Protein AF-X1JKL1-F1 (afdb_monomer_lite)

Radius of gyration: 20.73 Å; chains: 1; bounding box: 56×43×60 Å

Sequence (270 aa):
MRSGGVGLIRVTDNGAGIPSGEVELAFNRYATSKIGNLEDLKSISSLGFRGEALPSIAAVAEVDMVTCVAGESAGNYLSLRDGTIVDRGSQGRSQGTTVTVHGLFRKVPARLKFLKSPATENSHIANVVSQYALAFPEVKFDLFIDGRAGLRTPGSGQLIDSVAQVYGLEIARNMLEVGGEDKEWKSGVATSSLSVTGMVGSPVISRSNRSYLSLFVNRRWISSRLLAWTVEEAYHGLLMTGKHPVVIINISLPPEEMDVNIHPTKAEVK

Foldseek 3Di:
DEQLCQAKDKDWDQDQWDDPVCPLVLLDFQRDPQDDDPVCLLFRLDPDRGSPDNVVLLLFWWKWKWADGPPDPFIKIWTGHNSHTDDIDTDHDHHTMMIMTGRGNVVPVVVVVPDDGSVVSVVVVLLVQLLLCLLQVLDWDWDDYNNHTPFTADSPRDNLSSCCGSVNPVQSVQKDWDFDPPDPPPPVDPPVFKGKTWIWGQLVDWDLDCSLAFEEESSDTADDPVVQVVQVVVCVPSHDPSIGIRTHMYIYGGSSQWDQPPDPNSRDID

InterPro domains:
  IPR002099 DNA mismatch repair protein MutL/Mlh/PMS [TIGR00585] (2-270)
  IPR013507 DNA mismatch repair protein, S5 domain 2-like [PF01119] (164-270)
  IPR013507 DNA mismatch repair protein, S5 domain 2-like [SM01340] (163-270)
  IPR014721 Small ribosomal subunit protein uS5 domain 2-type fold, subgroup [G3DSA:3.30.230.10] (168-270)
  IPR014762 DNA mismatch repair, conserved site [PS00058] (48-54)
  IPR020568 Ribosomal protein uS5 domain 2-type superfamily [SSF54211] (147-269)
  IPR036890 Histidine kinase/HSP90-like ATPase superfamily [G3DSA:3.30.565.10] (1-167)
  IPR036890 Histidine kinase/HSP90-like ATPase superfamily [SSF55874] (3-168)
  IPR038973 DNA mismatch repair protein MutL/Mlh/Pms-like [PTHR10073] (3-269)

Organism: NCBI:txid412755

pLDDT: mean 88.1, std 14.47, range [40.84, 98.38]

Secondary structure (DSSP, 8-state):
-BGGGTSEEEEE--S----GGGTTGGGSTT--SS-SSSGGGGS--SS--SS-HHHHHHTTSEEEEEEE-TT-SS-EEEEEETTEEEEEEE----SEEEEEEESTTTT-HHHHTT---HHHHHHHHHHHHHHHHHH-TTS--EEEETTEEEEE----S-HHHHHHHHH-HHHHHTEEEES-TT-----SS--TT-EEEEEEE-TT--BSSGGGEEEEETTEEE--HHHHHHHHHHTTTTS-TT-B--EEEEEE--GGG----S-TT-----

Structure (mmCIF, N/CA/C/O backbone):
data_AF-X1JKL1-F1
#
_entry.id   AF-X1JKL1-F1
#
loop_
_atom_site.group_PDB
_atom_site.id
_atom_site.type_symbol
_atom_site.label_atom_id
_atom_site.label_alt_id
_atom_site.label_comp_id
_atom_site.label_asym_id
_atom_site.label_entity_id
_atom_site.label_seq_id
_atom_site.pdbx_PDB_ins_code
_atom_site.Cartn_x
_atom_site.Cartn_y
_atom_site.Cartn_z
_atom_site.occupancy
_atom_site.B_iso_or_equiv
_atom_site.auth_seq_id
_atom_site.auth_comp_id
_atom_site.auth_asym_id
_atom_site.auth_atom_id
_atom_site.pdbx_PDB_model_num
ATOM 1 N N . MET A 1 1 ? -7.531 -11.796 1.120 1.00 91.56 1 MET A N 1
ATOM 2 C CA . MET A 1 1 ? -8.751 -11.098 0.647 1.00 91.56 1 MET A CA 1
ATOM 3 C C . MET A 1 1 ? -9.666 -12.063 -0.092 1.00 91.56 1 MET A C 1
ATOM 5 O O . MET A 1 1 ? -9.188 -13.112 -0.516 1.00 91.56 1 MET A O 1
ATOM 9 N N . ARG A 1 2 ? -10.960 -11.738 -0.205 1.00 90.69 2 ARG A N 1
ATOM 10 C CA . ARG A 1 2 ? -11.963 -12.539 -0.928 1.00 90.69 2 ARG A CA 1
ATOM 11 C C . ARG A 1 2 ? -12.845 -11.681 -1.833 1.00 90.69 2 ARG A C 1
ATOM 13 O O . ARG A 1 2 ? -13.172 -10.556 -1.448 1.00 90.69 2 ARG A O 1
ATOM 20 N N . SER A 1 3 ? -13.259 -12.222 -2.979 1.00 89.69 3 SER A N 1
ATOM 21 C CA . SER A 1 3 ? -14.253 -11.615 -3.886 1.00 89.69 3 SER A CA 1
ATOM 22 C C . SER A 1 3 ? -13.919 -10.170 -4.301 1.00 89.69 3 SER A C 1
ATOM 24 O O . SER A 1 3 ? -14.739 -9.272 -4.112 1.00 89.69 3 SER A O 1
ATOM 26 N N . GLY A 1 4 ? -12.703 -9.899 -4.791 1.00 89.31 4 GLY A N 1
ATOM 27 C CA . GLY A 1 4 ? -12.317 -8.529 -5.172 1.00 89.31 4 GLY A CA 1
ATOM 28 C C . GLY A 1 4 ? -12.133 -7.572 -3.988 1.00 89.31 4 GLY A C 1
ATOM 29 O O . GLY A 1 4 ? -12.126 -6.365 -4.176 1.00 89.31 4 GLY A O 1
ATOM 30 N N . GLY A 1 5 ? -12.059 -8.087 -2.755 1.00 91.19 5 GLY A N 1
ATOM 31 C CA . GLY A 1 5 ? -12.018 -7.282 -1.529 1.00 91.19 5 GLY A CA 1
ATOM 32 C C . GLY A 1 5 ? -13.398 -6.901 -0.977 1.00 91.19 5 GLY A C 1
ATOM 33 O O . GLY A 1 5 ? -13.497 -6.489 0.174 1.00 91.19 5 GLY A O 1
ATOM 34 N N . VAL A 1 6 ? -14.480 -7.120 -1.729 1.00 92.12 6 VAL A N 1
ATOM 35 C CA . VAL A 1 6 ? -15.848 -6.802 -1.281 1.00 92.12 6 VAL A CA 1
ATOM 36 C C . VAL A 1 6 ? -16.279 -7.690 -0.121 1.00 92.12 6 VAL A C 1
ATOM 38 O O . VAL A 1 6 ? -16.864 -7.225 0.855 1.00 92.12 6 VAL A O 1
ATOM 41 N N . GLY A 1 7 ? -15.982 -8.987 -0.224 1.00 93.75 7 GLY A N 1
ATOM 42 C CA . GLY A 1 7 ? -16.355 -9.951 0.804 1.00 93.75 7 GLY A CA 1
ATOM 43 C C . GLY A 1 7 ? -15.481 -9.837 2.050 1.00 93.75 7 GLY A C 1
ATOM 44 O O . GLY A 1 7 ? -15.987 -9.922 3.169 1.00 93.75 7 GLY A O 1
ATOM 45 N N . LEU A 1 8 ? -14.166 -9.684 1.859 1.00 97.06 8 LEU A N 1
ATOM 46 C CA . LEU A 1 8 ? -13.194 -9.616 2.949 1.00 97.06 8 LEU A CA 1
ATOM 47 C C . LEU A 1 8 ? -11.875 -8.976 2.500 1.00 97.06 8 LEU A C 1
ATOM 49 O O . LEU A 1 8 ? -11.219 -9.493 1.587 1.00 97.06 8 LEU A O 1
ATOM 53 N N . ILE A 1 9 ? -11.401 -7.982 3.247 1.00 97.88 9 ILE A N 1
ATOM 54 C CA . ILE A 1 9 ? -10.000 -7.543 3.255 1.00 97.88 9 ILE A CA 1
ATOM 55 C C . ILE A 1 9 ? -9.471 -7.741 4.671 1.00 97.88 9 ILE A C 1
ATOM 57 O O . ILE A 1 9 ? -10.082 -7.294 5.629 1.00 97.88 9 ILE A O 1
ATOM 61 N N . ARG A 1 10 ? -8.339 -8.426 4.812 1.00 98.25 10 ARG A N 1
ATOM 62 C CA . ARG A 1 10 ? -7.637 -8.565 6.089 1.00 98.25 10 ARG A CA 1
ATOM 63 C C . ARG A 1 10 ? -6.199 -8.139 5.874 1.00 98.25 10 ARG A C 1
ATOM 65 O O . ARG A 1 10 ? -5.543 -8.703 5.000 1.00 98.25 10 ARG A O 1
ATOM 72 N N . VAL A 1 11 ? -5.750 -7.173 6.660 1.00 98.19 11 VAL A N 1
ATOM 73 C CA . VAL A 1 11 ? -4.361 -6.714 6.701 1.00 98.19 11 VAL A CA 1
ATOM 74 C C . VAL A 1 11 ? -3.830 -7.013 8.091 1.00 98.19 11 VAL A C 1
ATOM 76 O O . VAL A 1 11 ? -4.499 -6.693 9.070 1.00 98.19 11 VAL A O 1
ATOM 79 N N . THR A 1 12 ? -2.666 -7.649 8.162 1.00 98.12 12 THR A N 1
ATOM 80 C CA . THR A 1 12 ? -1.996 -8.028 9.406 1.00 98.12 12 THR A CA 1
ATOM 81 C C . THR A 1 12 ? -0.554 -7.562 9.336 1.00 98.12 12 THR A C 1
ATOM 83 O O . THR A 1 12 ? 0.135 -7.863 8.365 1.00 98.12 12 THR A O 1
ATOM 86 N N . ASP A 1 13 ? -0.113 -6.860 10.370 1.00 98.12 13 ASP A N 1
ATOM 87 C CA . ASP A 1 13 ? 1.261 -6.413 10.550 1.00 98.12 13 ASP A CA 1
ATOM 88 C C . ASP A 1 13 ? 1.815 -6.859 11.912 1.00 98.12 13 ASP A C 1
ATOM 90 O O . ASP A 1 13 ? 1.078 -7.267 12.820 1.00 98.12 13 ASP A O 1
ATOM 94 N N . ASN A 1 14 ? 3.137 -6.775 12.018 1.00 96.88 14 ASN A N 1
ATOM 95 C CA . ASN A 1 14 ? 3.936 -6.900 13.234 1.00 96.88 14 ASN A CA 1
ATOM 96 C C . ASN A 1 14 ? 4.499 -5.529 13.664 1.00 96.88 14 ASN A C 1
ATOM 98 O O . ASN A 1 14 ? 5.615 -5.448 14.172 1.00 96.88 14 ASN A O 1
ATOM 102 N N . GLY A 1 15 ? 3.768 -4.443 13.388 1.00 96.00 15 GLY A N 1
ATOM 103 C CA . GLY A 1 15 ? 4.160 -3.087 13.761 1.00 96.00 15 GLY A CA 1
ATOM 104 C C . GLY A 1 15 ? 4.031 -2.832 15.263 1.00 96.00 15 GLY A C 1
ATOM 105 O O . GLY A 1 15 ? 3.819 -3.744 16.053 1.00 96.00 15 GLY A O 1
ATOM 106 N N . ALA A 1 16 ? 4.112 -1.568 15.678 1.00 95.75 16 ALA A N 1
ATOM 107 C CA . ALA A 1 16 ? 4.127 -1.209 17.099 1.00 95.75 16 ALA A CA 1
ATOM 108 C C . ALA A 1 16 ? 2.839 -1.568 17.870 1.00 95.75 16 ALA A C 1
ATOM 110 O O . ALA A 1 16 ? 2.901 -1.720 19.087 1.00 95.75 16 ALA A O 1
ATOM 111 N N . GLY A 1 17 ? 1.707 -1.725 17.174 1.00 95.94 17 GLY A N 1
ATOM 112 C CA . GLY A 1 17 ? 0.379 -1.819 17.784 1.00 95.94 17 GLY A CA 1
ATOM 113 C C . GLY A 1 17 ? -0.247 -0.443 18.041 1.00 95.94 17 GLY A C 1
ATOM 114 O O . GLY A 1 17 ? 0.347 0.587 17.722 1.00 95.94 17 GLY A O 1
ATOM 115 N N . ILE A 1 18 ? -1.460 -0.435 18.591 1.00 95.56 18 ILE A N 1
ATOM 116 C CA . ILE A 1 18 ? -2.169 0.761 19.063 1.00 95.56 18 ILE A CA 1
ATOM 117 C C . ILE A 1 18 ? -2.423 0.573 20.565 1.00 95.56 18 ILE A C 1
ATOM 119 O O . ILE A 1 18 ? -2.986 -0.462 20.933 1.00 95.56 18 ILE A O 1
ATOM 123 N N . PRO A 1 19 ? -2.025 1.526 21.428 1.00 93.50 19 PRO A N 1
ATOM 124 C CA . PRO A 1 19 ? -2.276 1.442 22.865 1.00 93.50 19 PRO A CA 1
ATOM 125 C C . PRO A 1 19 ? -3.763 1.286 23.179 1.00 93.50 19 PRO A C 1
ATOM 127 O O . PRO A 1 19 ? -4.597 1.924 22.535 1.00 93.50 19 PRO A O 1
ATOM 130 N N . SER A 1 20 ? -4.097 0.501 24.206 1.00 89.75 20 SER A N 1
ATOM 131 C CA . SER A 1 20 ? -5.487 0.263 24.647 1.00 89.75 20 SER A CA 1
ATOM 132 C C . SER A 1 20 ? -6.346 1.536 24.751 1.00 89.75 20 SER A C 1
ATOM 134 O O . SER A 1 20 ? -7.469 1.566 24.247 1.00 89.75 20 SER A O 1
ATOM 136 N N . GLY A 1 21 ? -5.805 2.615 25.330 1.00 89.69 21 GLY A N 1
ATOM 137 C CA . GLY A 1 21 ? -6.497 3.904 25.473 1.00 89.69 21 GLY A CA 1
ATOM 138 C C . GLY A 1 21 ? -6.740 4.675 24.166 1.00 89.69 21 GLY A C 1
ATOM 139 O O . GLY A 1 21 ? -7.526 5.618 24.156 1.00 89.69 21 GLY A O 1
ATOM 140 N N . GLU A 1 22 ? -6.100 4.281 23.063 1.00 93.50 22 GLU A N 1
ATOM 141 C CA . GLU A 1 22 ? -6.173 4.957 21.760 1.00 93.50 22 GLU A CA 1
ATOM 142 C C . GLU A 1 22 ? -6.928 4.147 20.693 1.00 93.50 22 GLU A C 1
ATOM 144 O O . GLU A 1 22 ? -7.176 4.651 19.596 1.00 93.50 22 GLU A O 1
ATOM 149 N N . VAL A 1 23 ? -7.328 2.902 20.984 1.00 93.62 23 VAL A N 1
ATOM 150 C CA . VAL A 1 23 ? -7.962 2.017 19.987 1.00 93.62 23 VAL A CA 1
ATOM 151 C C . VAL A 1 23 ? -9.262 2.615 19.448 1.00 93.62 23 VAL A C 1
ATOM 153 O O . VAL A 1 23 ? -9.482 2.619 18.239 1.00 93.62 23 VAL A O 1
ATOM 156 N N . GLU A 1 24 ? -10.105 3.175 20.318 1.00 94.00 24 GLU A N 1
ATOM 157 C CA . GLU A 1 24 ? -11.332 3.860 19.888 1.00 94.00 24 GLU A CA 1
ATOM 158 C C . GLU A 1 24 ? -11.017 5.177 19.163 1.00 94.00 24 GLU A C 1
ATOM 160 O O . GLU A 1 24 ? -11.640 5.494 18.147 1.00 94.00 24 GLU A O 1
ATOM 165 N N . LEU A 1 25 ? -9.993 5.908 19.622 1.00 93.25 25 LEU A N 1
ATOM 166 C CA . LEU A 1 25 ? -9.551 7.161 19.007 1.00 93.25 25 LEU A CA 1
ATOM 167 C C . LEU A 1 25 ? -9.115 6.960 17.549 1.00 93.25 25 LEU A C 1
ATOM 169 O O . LEU A 1 25 ? -9.374 7.827 16.716 1.00 93.25 25 LEU A O 1
ATOM 173 N N . ALA A 1 26 ? -8.534 5.807 17.208 1.00 93.25 26 ALA A N 1
ATOM 174 C CA . ALA A 1 26 ? -8.144 5.471 15.838 1.00 93.25 26 ALA A CA 1
ATOM 175 C C . ALA A 1 26 ? -9.324 5.460 14.839 1.00 93.25 26 ALA A C 1
ATOM 177 O O . ALA A 1 26 ? -9.103 5.558 13.628 1.00 93.25 26 ALA A O 1
ATOM 178 N N . PHE A 1 27 ? -10.567 5.360 15.326 1.00 93.81 27 PHE A N 1
ATOM 179 C CA . PHE A 1 27 ? -11.793 5.409 14.524 1.00 93.81 27 PHE A CA 1
ATOM 180 C C . PHE A 1 27 ? -12.525 6.759 14.585 1.00 93.81 27 PHE A C 1
ATOM 182 O O . PHE A 1 27 ? -13.545 6.926 13.910 1.00 93.81 27 PHE A O 1
ATOM 189 N N . ASN A 1 28 ? -11.978 7.754 15.289 1.00 90.69 28 ASN A N 1
ATOM 190 C CA . ASN A 1 28 ? -12.482 9.124 15.255 1.00 90.69 28 ASN A CA 1
ATOM 191 C C . ASN A 1 28 ? -11.958 9.876 14.028 1.00 90.69 28 ASN A C 1
ATOM 193 O O . ASN A 1 28 ? -10.801 9.749 13.628 1.00 90.69 28 ASN A O 1
ATOM 197 N N . ARG A 1 29 ? -12.816 10.704 13.423 1.00 88.25 29 ARG A N 1
ATOM 198 C CA . ARG A 1 29 ? -12.390 11.584 12.327 1.00 88.25 29 ARG A CA 1
ATOM 199 C C . ARG A 1 29 ? -11.391 12.614 12.841 1.00 88.25 29 ARG A C 1
ATOM 201 O O . ARG A 1 29 ? -11.554 13.127 13.945 1.00 88.25 29 ARG A O 1
ATOM 208 N N . TYR A 1 30 ? -10.405 12.933 12.005 1.00 84.94 30 TYR A N 1
ATOM 209 C CA . TYR A 1 30 ? -9.361 13.925 12.288 1.00 84.94 30 TYR A CA 1
ATOM 210 C C . TYR A 1 30 ? -8.428 13.548 13.449 1.00 84.94 30 TYR A C 1
ATOM 212 O O . TYR A 1 30 ? -7.621 14.368 13.876 1.00 84.94 30 TYR A O 1
ATOM 220 N N . ALA A 1 31 ? -8.490 12.303 13.932 1.00 84.69 31 ALA A N 1
ATOM 221 C CA . ALA A 1 31 ? -7.579 11.790 14.943 1.00 84.69 31 ALA A CA 1
ATOM 222 C C . ALA A 1 31 ? -6.373 11.111 14.276 1.00 84.69 31 ALA A C 1
ATOM 224 O O . ALA A 1 31 ? -6.512 10.190 13.467 1.00 84.69 31 ALA A O 1
ATOM 225 N N . THR A 1 32 ? -5.166 11.583 14.586 1.00 86.12 32 THR A N 1
ATOM 226 C CA . THR A 1 32 ? -3.916 11.063 14.021 1.00 86.12 32 THR A CA 1
ATOM 227 C C . THR A 1 32 ? -2.773 11.248 15.012 1.00 86.12 32 THR A C 1
ATOM 229 O O . THR A 1 32 ? -2.654 12.298 15.626 1.00 86.12 32 THR A O 1
ATOM 232 N N . SER A 1 33 ? -1.900 10.249 15.133 1.00 84.00 33 SER A N 1
ATOM 233 C CA . SER A 1 33 ? -0.652 10.338 15.910 1.00 84.00 33 SER A CA 1
ATOM 234 C C . SER A 1 33 ? 0.534 10.863 15.089 1.00 84.00 33 SER A C 1
ATOM 236 O O . SER A 1 33 ? 1.661 10.898 15.568 1.00 84.00 33 SER A O 1
ATOM 238 N N . LYS A 1 34 ? 0.303 11.212 13.816 1.00 82.56 34 LYS A N 1
ATOM 239 C CA . LYS A 1 34 ? 1.365 11.449 12.819 1.00 82.56 34 LYS A CA 1
ATOM 240 C C . LYS A 1 34 ? 1.698 12.919 12.586 1.00 82.56 34 LYS A C 1
ATOM 242 O O . LYS A 1 34 ? 2.702 13.195 11.944 1.00 82.56 34 LYS A O 1
ATOM 247 N N . ILE A 1 35 ? 0.828 13.814 13.043 1.00 78.62 35 ILE A N 1
ATOM 248 C CA . ILE A 1 35 ? 1.004 15.267 13.030 1.00 78.62 35 ILE A CA 1
ATOM 249 C C . ILE A 1 35 ? 0.346 15.812 14.300 1.00 78.62 35 ILE A C 1
ATOM 251 O O . ILE A 1 35 ? -0.741 15.361 14.662 1.00 78.62 35 ILE A O 1
ATOM 255 N N . GLY A 1 36 ? 1.011 16.737 14.984 1.00 76.56 36 GLY A N 1
ATOM 256 C CA . GLY A 1 36 ? 0.513 17.405 16.187 1.00 76.56 36 GLY A CA 1
ATOM 257 C C . GLY A 1 36 ? 0.271 18.901 15.987 1.00 76.56 36 GLY A C 1
ATOM 258 O O . GLY A 1 36 ? -0.536 19.487 16.704 1.00 76.56 36 GLY A O 1
ATOM 259 N N . ASN A 1 37 ? 0.933 19.524 15.009 1.00 76.38 37 ASN A N 1
ATOM 260 C CA . ASN A 1 37 ? 0.817 20.954 14.726 1.00 76.38 37 ASN A CA 1
ATOM 261 C C . ASN A 1 37 ? 0.804 21.251 13.206 1.00 76.38 37 ASN A C 1
ATOM 263 O O . ASN A 1 37 ? 0.933 20.357 12.369 1.00 76.38 37 ASN A O 1
ATOM 267 N N . LEU A 1 38 ? 0.606 22.523 12.841 1.00 71.69 38 LEU A N 1
ATOM 268 C CA . LEU A 1 38 ? 0.543 22.961 11.440 1.00 71.69 38 LEU A CA 1
ATOM 269 C C . LEU A 1 38 ? 1.913 22.915 10.736 1.00 71.69 38 LEU A C 1
ATOM 271 O O . LEU A 1 38 ? 1.967 22.782 9.516 1.00 71.69 38 LEU A O 1
ATOM 275 N N . GLU A 1 39 ? 3.012 23.036 11.478 1.00 75.12 39 GLU A N 1
ATOM 276 C CA . GLU A 1 39 ? 4.373 22.977 10.934 1.00 75.12 39 GLU A CA 1
ATOM 277 C C . GLU A 1 39 ? 4.720 21.557 10.471 1.00 75.12 39 GLU A C 1
ATOM 279 O O . GLU A 1 39 ? 5.342 21.406 9.422 1.00 75.12 39 GLU A O 1
ATOM 284 N N . ASP A 1 40 ? 4.194 20.526 11.140 1.00 74.44 40 ASP A N 1
ATOM 285 C CA . ASP A 1 40 ? 4.352 19.119 10.744 1.00 74.44 40 ASP A CA 1
ATOM 286 C C . ASP A 1 40 ? 3.760 18.819 9.351 1.00 74.44 40 ASP A C 1
ATOM 288 O O . ASP A 1 40 ? 4.162 17.862 8.685 1.00 74.44 40 ASP A O 1
ATOM 292 N N . LEU A 1 41 ? 2.814 19.639 8.863 1.00 67.31 41 LEU A N 1
ATOM 293 C CA . LEU A 1 41 ? 2.291 19.517 7.494 1.00 67.31 41 LEU A CA 1
ATOM 294 C C . LEU A 1 41 ? 3.329 19.883 6.431 1.00 67.31 41 LEU A C 1
ATOM 296 O O . LEU A 1 41 ? 3.201 19.440 5.292 1.00 67.31 41 LEU A O 1
ATOM 300 N N . LYS A 1 42 ? 4.341 20.677 6.790 1.00 65.31 42 LYS A N 1
ATOM 301 C CA . LYS A 1 42 ? 5.451 21.033 5.900 1.00 65.31 42 LYS A CA 1
ATOM 302 C C . LYS A 1 42 ? 6.546 19.964 5.898 1.00 65.31 42 LYS A C 1
ATOM 304 O O . LYS A 1 42 ? 7.394 19.990 5.020 1.00 65.31 42 LYS A O 1
ATOM 309 N N . SER A 1 43 ? 6.521 19.019 6.845 1.00 69.25 43 SER A N 1
ATOM 310 C CA . SER A 1 43 ? 7.571 18.012 7.046 1.00 69.25 43 SER A CA 1
ATOM 311 C C . SER A 1 43 ? 7.042 16.570 7.103 1.00 69.25 43 SER A C 1
ATOM 313 O O . SER A 1 43 ? 7.484 15.730 7.889 1.00 69.25 43 SER A O 1
ATOM 315 N N . ILE A 1 44 ? 6.078 16.241 6.237 1.00 73.31 44 ILE A N 1
ATOM 316 C CA . ILE A 1 44 ? 5.360 14.959 6.293 1.00 73.31 44 ILE A CA 1
ATOM 317 C C . ILE A 1 44 ? 6.260 13.781 5.881 1.00 73.31 44 ILE A C 1
ATOM 319 O O . ILE A 1 44 ? 6.389 13.445 4.701 1.00 73.31 44 ILE A O 1
ATOM 323 N N . SER A 1 45 ? 6.749 13.046 6.877 1.00 74.06 45 SER A N 1
ATOM 324 C CA . SER A 1 45 ? 7.563 11.830 6.716 1.00 74.06 45 SER A CA 1
ATOM 325 C C . SER A 1 45 ? 6.758 10.519 6.677 1.00 74.06 45 SER A C 1
ATOM 327 O O . SER A 1 45 ? 7.298 9.458 6.375 1.00 74.06 45 SER A O 1
ATOM 329 N N . SER A 1 46 ? 5.449 10.557 6.954 1.00 79.94 46 SER A N 1
ATOM 330 C CA . SER A 1 46 ? 4.613 9.356 7.114 1.00 79.94 46 SER A CA 1
ATOM 331 C C . SER A 1 46 ? 3.573 9.178 6.000 1.00 79.94 46 SER A C 1
ATOM 333 O O . SER A 1 46 ? 2.968 10.135 5.520 1.00 79.94 46 SER A O 1
ATOM 335 N N . LEU A 1 47 ? 3.277 7.937 5.584 1.00 81.00 47 LEU A N 1
ATOM 336 C CA . LEU A 1 47 ? 2.387 7.679 4.435 1.00 81.00 47 LEU A CA 1
ATOM 337 C C . LEU A 1 47 ? 0.959 8.258 4.594 1.00 81.00 47 LEU A C 1
ATOM 339 O O . LEU A 1 47 ? 0.349 8.697 3.615 1.00 81.00 47 LEU A O 1
ATOM 343 N N . GLY A 1 48 ? 0.439 8.370 5.816 1.00 80.69 48 GLY A N 1
ATOM 344 C CA . GLY A 1 48 ? -0.870 8.962 6.131 1.00 80.69 48 GLY A CA 1
ATOM 345 C C . GLY A 1 48 ? -0.731 10.136 7.098 1.00 80.69 48 GLY A C 1
ATOM 346 O O . GLY A 1 48 ? 0.212 10.152 7.860 1.00 80.69 48 GLY A O 1
ATOM 347 N N . PHE A 1 49 ? -1.665 11.087 7.099 1.00 77.81 49 PHE A N 1
ATOM 348 C CA . PHE A 1 49 ? -1.663 12.196 8.078 1.00 77.81 49 PHE A CA 1
ATOM 349 C C . PHE A 1 49 ? -3.053 12.792 8.351 1.00 77.81 49 PHE A C 1
ATOM 351 O O . PHE A 1 49 ? -3.209 13.560 9.282 1.00 77.81 49 PHE A O 1
ATOM 358 N N . ARG A 1 50 ? -4.081 12.428 7.567 1.00 80.19 50 ARG A N 1
ATOM 359 C CA . ARG A 1 50 ? -5.424 13.030 7.661 1.00 80.19 50 ARG A CA 1
ATOM 360 C C . ARG A 1 50 ? -6.271 12.517 8.835 1.00 80.19 50 ARG A C 1
ATOM 362 O O . ARG A 1 50 ? -7.237 13.167 9.198 1.00 80.19 50 ARG A O 1
ATOM 369 N N . GLY A 1 51 ? -5.964 11.338 9.386 1.00 83.12 51 GLY A N 1
ATOM 370 C CA . GLY A 1 51 ? -6.809 10.721 10.423 1.00 83.12 51 GLY A CA 1
ATOM 371 C C . GLY A 1 51 ? -8.203 10.296 9.933 1.00 83.12 51 GLY A C 1
ATOM 372 O O . GLY A 1 51 ? -9.157 10.286 10.697 1.00 83.12 51 GLY A O 1
ATOM 373 N N . GLU A 1 52 ? -8.356 9.997 8.637 1.00 89.31 52 GLU A N 1
ATOM 374 C CA . GLU A 1 52 ? -9.676 9.738 8.027 1.00 89.31 52 GLU A CA 1
ATOM 375 C C . GLU A 1 52 ? -9.857 8.314 7.492 1.00 89.31 52 GLU A C 1
ATOM 377 O O . GLU A 1 52 ? -10.982 7.914 7.202 1.00 89.31 52 GLU A O 1
ATOM 382 N N . ALA A 1 53 ? -8.782 7.530 7.361 1.00 91.56 53 ALA A N 1
ATOM 383 C CA . ALA A 1 53 ? -8.832 6.234 6.682 1.00 91.56 53 ALA A CA 1
ATOM 384 C C . ALA A 1 53 ? -9.735 5.218 7.406 1.00 91.56 53 ALA A C 1
ATOM 386 O O . ALA A 1 53 ? -10.724 4.761 6.835 1.00 91.56 53 ALA A O 1
ATOM 387 N N . LEU A 1 54 ? -9.424 4.892 8.664 1.00 94.75 54 LEU A N 1
ATOM 388 C CA . LEU A 1 54 ? -10.203 3.937 9.459 1.00 94.75 54 LEU A CA 1
ATOM 389 C C . LEU A 1 54 ? -11.654 4.396 9.702 1.00 94.75 54 LEU A C 1
ATOM 391 O O . LEU A 1 54 ? -12.551 3.592 9.435 1.00 94.75 54 LEU A O 1
ATOM 395 N N . PRO A 1 55 ? -11.929 5.664 10.087 1.00 93.62 55 PRO A N 1
ATOM 396 C CA . PRO A 1 55 ? -13.304 6.155 10.215 1.00 93.62 55 PRO A CA 1
ATOM 397 C C . PRO A 1 55 ? -14.109 6.028 8.914 1.00 93.62 55 PRO A C 1
ATOM 399 O O . PRO A 1 55 ? -15.271 5.621 8.927 1.00 93.62 55 PRO A O 1
ATOM 402 N N . SER A 1 56 ? -13.497 6.354 7.769 1.00 93.69 56 SER A N 1
ATOM 403 C CA . SER A 1 56 ? -14.177 6.305 6.467 1.00 93.69 56 SER A CA 1
ATOM 404 C C . SER A 1 56 ? -14.499 4.881 6.032 1.00 93.69 56 SER A C 1
ATOM 406 O O . SER A 1 56 ? -15.554 4.653 5.445 1.00 93.69 56 SER A O 1
ATOM 408 N N . ILE A 1 57 ? -13.609 3.927 6.322 1.00 95.31 57 ILE A N 1
ATOM 409 C CA . ILE A 1 57 ? -13.842 2.507 6.046 1.00 95.31 57 ILE A CA 1
ATOM 410 C C . ILE A 1 57 ? -14.949 1.973 6.960 1.00 95.31 57 ILE A C 1
ATOM 412 O O . ILE A 1 57 ? -15.888 1.350 6.467 1.00 95.31 57 ILE A O 1
ATOM 416 N N . ALA A 1 58 ? -14.887 2.263 8.264 1.00 95.25 58 ALA A N 1
ATOM 417 C CA . ALA A 1 58 ? -15.886 1.813 9.231 1.00 95.25 58 ALA A CA 1
ATOM 418 C C . ALA A 1 58 ? -17.296 2.330 8.908 1.00 95.25 58 ALA A C 1
ATOM 420 O O . ALA A 1 58 ? -18.269 1.617 9.124 1.00 95.25 58 ALA A O 1
ATOM 421 N N . ALA A 1 59 ? -17.423 3.526 8.326 1.00 94.12 59 ALA A N 1
ATOM 422 C CA . ALA A 1 59 ? -18.712 4.097 7.931 1.00 94.12 59 ALA A CA 1
ATOM 423 C C . ALA A 1 59 ? -19.425 3.349 6.784 1.00 94.12 59 ALA A C 1
ATOM 425 O O . ALA A 1 59 ? -20.603 3.594 6.536 1.00 94.12 59 ALA A O 1
ATOM 426 N N . VAL A 1 60 ? -18.726 2.484 6.040 1.00 94.31 60 VAL A N 1
ATOM 427 C CA . VAL A 1 60 ? -19.270 1.806 4.845 1.00 94.31 60 VAL A CA 1
ATOM 428 C C . VAL A 1 60 ? -19.012 0.300 4.824 1.00 94.31 60 VAL A C 1
ATOM 430 O O . VAL A 1 60 ? -19.210 -0.345 3.788 1.00 94.31 60 VAL A O 1
ATOM 433 N N . ALA A 1 61 ? -18.539 -0.254 5.936 1.00 95.69 61 ALA A N 1
ATOM 434 C CA . ALA A 1 61 ? -18.192 -1.655 6.077 1.00 95.69 61 ALA A CA 1
ATOM 435 C C . ALA A 1 61 ? -18.301 -2.103 7.537 1.00 95.69 61 ALA A C 1
ATOM 437 O O . ALA A 1 61 ? -18.412 -1.305 8.466 1.00 95.69 61 ALA A O 1
ATOM 438 N N . GLU A 1 62 ? -18.226 -3.409 7.730 1.00 97.25 62 GLU A N 1
ATOM 439 C CA . GLU A 1 62 ? -18.058 -4.019 9.038 1.00 97.25 62 GLU A CA 1
ATOM 440 C C . GLU A 1 62 ? -16.554 -4.168 9.305 1.00 97.25 62 GLU A C 1
ATOM 442 O O . GLU A 1 62 ? -15.846 -4.755 8.485 1.00 97.25 62 GLU A O 1
ATOM 447 N N . VAL A 1 63 ? -16.037 -3.605 10.398 1.00 98.12 63 VAL A N 1
ATOM 448 C CA . VAL A 1 63 ? -14.596 -3.590 10.690 1.00 98.12 63 VAL A CA 1
ATOM 449 C C . VAL A 1 63 ? -14.322 -4.245 12.030 1.00 98.12 63 VAL A C 1
ATOM 451 O O . VAL A 1 63 ? -14.871 -3.830 13.040 1.00 98.12 63 VAL A O 1
ATOM 454 N N . ASP A 1 64 ? -13.435 -5.229 12.038 1.00 98.06 64 ASP A N 1
ATOM 455 C CA . ASP A 1 64 ? -12.898 -5.844 13.245 1.00 98.06 64 ASP A CA 1
ATOM 456 C C . ASP A 1 64 ? -11.400 -5.536 13.331 1.00 98.06 64 ASP A C 1
ATOM 458 O O . ASP A 1 64 ? -10.645 -5.795 12.388 1.00 98.06 64 ASP A O 1
ATOM 462 N N . MET A 1 65 ? -10.957 -4.987 14.458 1.00 98.00 65 MET A N 1
ATOM 463 C CA . MET A 1 65 ? -9.558 -4.695 14.742 1.00 98.00 65 MET A CA 1
ATOM 464 C C . MET A 1 65 ? -9.098 -5.492 15.957 1.00 98.00 65 MET A C 1
ATOM 466 O O . MET A 1 65 ? -9.760 -5.495 16.988 1.00 98.00 65 MET A O 1
ATOM 470 N N . VAL A 1 66 ? -7.931 -6.125 15.843 1.00 97.94 66 VAL A N 1
ATOM 471 C CA . VAL A 1 66 ? -7.191 -6.655 16.995 1.00 97.94 66 VAL A CA 1
ATOM 472 C C . VAL A 1 66 ? -5.805 -6.038 16.979 1.00 97.94 66 VAL A C 1
ATOM 474 O O . VAL A 1 66 ? -5.117 -6.132 15.960 1.00 97.94 66 VAL A O 1
ATOM 477 N N . THR A 1 67 ? -5.364 -5.450 18.079 1.00 98.00 67 THR A N 1
ATOM 478 C CA . THR A 1 67 ? -4.056 -4.793 18.179 1.00 98.00 67 THR A CA 1
ATOM 479 C C . THR A 1 67 ? -3.413 -5.050 19.535 1.00 98.00 67 THR A C 1
ATOM 481 O O . THR A 1 67 ? -4.113 -5.289 20.513 1.00 98.00 67 THR A O 1
ATOM 484 N N . CYS A 1 68 ? -2.088 -5.088 19.587 1.00 97.00 68 CYS A N 1
ATOM 485 C CA . CYS A 1 68 ? -1.342 -5.330 20.817 1.00 97.00 68 CYS A CA 1
ATOM 486 C C . CYS A 1 68 ? -0.019 -4.571 20.753 1.00 97.00 68 CYS A C 1
ATOM 488 O O . CYS A 1 68 ? 0.718 -4.710 19.768 1.00 97.00 68 CYS A O 1
ATOM 490 N N . VAL A 1 69 ? 0.272 -3.776 21.782 1.00 95.88 69 VAL A N 1
ATOM 491 C CA . VAL A 1 69 ? 1.573 -3.116 21.941 1.00 95.88 69 VAL A CA 1
ATOM 492 C C . VAL A 1 69 ? 2.551 -4.070 22.629 1.00 95.88 69 VAL A C 1
ATOM 494 O O . VAL A 1 69 ? 2.155 -4.929 23.418 1.00 95.88 69 VAL A O 1
ATOM 497 N N . ALA A 1 70 ? 3.849 -3.948 22.338 1.00 91.38 70 ALA A N 1
ATOM 498 C CA . ALA A 1 70 ? 4.862 -4.700 23.076 1.00 91.38 70 ALA A CA 1
ATOM 499 C C . ALA A 1 70 ? 4.748 -4.431 24.586 1.00 91.38 70 ALA A C 1
ATOM 501 O O . ALA A 1 70 ? 4.760 -3.283 25.021 1.00 91.38 70 ALA A O 1
ATOM 502 N N . GLY A 1 71 ? 4.671 -5.502 25.377 1.00 84.38 71 GLY A N 1
ATOM 503 C CA . GLY A 1 71 ? 4.580 -5.425 26.835 1.00 84.38 71 GLY A CA 1
ATOM 504 C C . GLY A 1 71 ? 3.158 -5.342 27.400 1.00 84.38 71 GLY A C 1
ATOM 505 O O . GLY A 1 71 ? 3.008 -5.473 28.612 1.00 84.38 71 GLY A O 1
ATOM 506 N N . GLU A 1 72 ? 2.114 -5.191 26.573 1.00 87.25 72 GLU A N 1
ATOM 507 C CA . GLU A 1 72 ? 0.734 -5.365 27.045 1.00 87.25 72 GLU A CA 1
ATOM 508 C C . GLU A 1 72 ? 0.444 -6.850 27.326 1.00 87.25 72 GLU A C 1
ATOM 510 O O . GLU A 1 72 ? 0.870 -7.746 26.594 1.00 87.25 72 GLU A O 1
ATOM 515 N N . SER A 1 73 ? -0.283 -7.123 28.413 1.00 83.50 73 SER A N 1
ATOM 516 C CA . SER A 1 73 ? -0.582 -8.490 28.864 1.00 83.50 73 SER A CA 1
ATOM 517 C C . SER A 1 73 ? -1.603 -9.211 27.983 1.00 83.50 73 SER A C 1
ATOM 519 O O . SER A 1 73 ? -1.660 -10.441 27.989 1.00 83.50 73 SER A O 1
ATOM 521 N N . ALA A 1 74 ? -2.405 -8.464 27.224 1.00 90.38 74 ALA A N 1
ATOM 522 C CA . ALA A 1 74 ? -3.374 -9.003 26.289 1.00 90.38 74 ALA A CA 1
ATOM 523 C C . ALA A 1 74 ? -3.659 -8.005 25.159 1.00 90.38 74 ALA A C 1
ATOM 525 O O . ALA A 1 74 ? -3.582 -6.795 25.356 1.00 90.38 74 ALA A O 1
ATOM 526 N N . GLY A 1 75 ? -4.015 -8.517 23.979 1.00 93.19 75 GLY A N 1
ATOM 527 C CA . GLY A 1 75 ? -4.415 -7.672 22.859 1.00 93.19 75 GLY A CA 1
ATOM 528 C C . GLY A 1 75 ? -5.798 -7.057 23.072 1.00 93.19 75 GLY A C 1
ATOM 529 O O . GLY A 1 75 ? -6.646 -7.609 23.778 1.00 93.19 75 GLY A O 1
ATOM 530 N N . ASN A 1 76 ? -6.025 -5.926 22.417 1.00 96.06 76 ASN A N 1
ATOM 531 C CA . ASN A 1 76 ? -7.271 -5.174 22.413 1.00 96.06 76 ASN A CA 1
ATOM 532 C C . ASN A 1 76 ? -8.070 -5.499 21.150 1.00 96.06 76 ASN A C 1
ATOM 534 O O . ASN A 1 76 ? -7.524 -5.487 20.043 1.00 96.06 76 ASN A O 1
ATOM 538 N N . TYR A 1 77 ? -9.359 -5.776 21.322 1.00 97.31 77 TYR A N 1
ATOM 539 C CA . TYR A 1 77 ? -10.314 -6.048 20.255 1.00 97.31 77 TYR A CA 1
ATOM 540 C C . TYR A 1 77 ? -11.364 -4.944 20.178 1.00 97.31 77 TYR A C 1
ATOM 542 O O . TYR A 1 77 ? -11.917 -4.535 21.201 1.00 97.31 77 TYR A O 1
ATOM 550 N N . LEU A 1 78 ? -11.665 -4.506 18.956 1.00 97.62 78 LEU A N 1
ATOM 551 C CA . LEU A 1 78 ? -12.732 -3.557 18.667 1.00 97.62 78 LEU A CA 1
ATOM 552 C C . LEU A 1 78 ? -13.492 -3.983 17.409 1.00 97.62 78 LEU A C 1
ATOM 554 O O . LEU A 1 78 ? -12.884 -4.264 16.374 1.00 97.62 78 LEU A O 1
ATOM 558 N N . SER A 1 79 ? -14.820 -3.989 17.487 1.00 97.88 79 SER A N 1
ATOM 559 C CA . SER A 1 79 ? -15.713 -4.268 16.366 1.00 97.88 79 SER A CA 1
ATOM 560 C C . SER A 1 79 ? -16.599 -3.067 16.080 1.00 97.88 79 SER A C 1
ATOM 562 O O . SER A 1 79 ? -17.294 -2.566 16.966 1.00 97.88 79 SER A O 1
ATOM 564 N N . LEU A 1 80 ? -16.601 -2.615 14.828 1.00 97.44 80 LEU A N 1
ATOM 565 C CA . LEU A 1 80 ? -17.437 -1.527 14.347 1.00 97.44 80 LEU A CA 1
ATOM 566 C C . LEU A 1 80 ? -18.359 -1.998 13.229 1.00 97.44 80 LEU A C 1
ATOM 568 O O . LEU A 1 80 ? -17.971 -2.774 12.350 1.00 97.44 80 LEU A O 1
ATOM 572 N N . ARG A 1 81 ? -19.585 -1.485 13.233 1.00 95.00 81 ARG A N 1
ATOM 573 C CA . ARG A 1 81 ? -20.585 -1.680 12.183 1.00 95.00 81 ARG A CA 1
ATOM 574 C C . ARG A 1 81 ? -21.166 -0.311 11.845 1.00 95.00 81 ARG A C 1
ATOM 576 O O . ARG A 1 81 ? -21.663 0.381 12.729 1.00 95.00 81 ARG A O 1
ATOM 583 N N . ASP A 1 82 ? -21.034 0.106 10.587 1.00 87.38 82 ASP A N 1
ATOM 584 C CA . ASP A 1 82 ? -21.481 1.421 10.096 1.00 87.38 82 ASP A CA 1
ATOM 585 C C . ASP A 1 82 ? -20.951 2.601 10.933 1.00 87.38 82 ASP A C 1
ATOM 587 O O . ASP A 1 82 ? -21.663 3.551 11.252 1.00 87.38 82 ASP A O 1
ATOM 591 N N . GLY A 1 83 ? -19.682 2.517 11.332 1.00 88.75 83 GLY A N 1
ATOM 592 C CA . GLY A 1 83 ? -18.993 3.534 12.125 1.00 88.75 83 GLY A CA 1
ATOM 593 C C . GLY A 1 83 ? -19.349 3.536 13.612 1.00 88.75 83 GLY A C 1
ATOM 594 O O . GLY A 1 83 ? -18.808 4.354 14.347 1.00 88.75 83 GLY A O 1
ATOM 595 N N . THR A 1 84 ? -20.212 2.626 14.070 1.00 93.25 84 THR A N 1
ATOM 596 C CA . THR A 1 84 ? -20.588 2.496 15.483 1.00 93.25 84 THR A CA 1
ATOM 597 C C . THR A 1 84 ? -19.880 1.301 16.107 1.00 93.25 84 THR A C 1
ATOM 599 O O . THR A 1 84 ? -19.858 0.225 15.511 1.00 93.25 84 THR A O 1
ATOM 602 N N . ILE A 1 85 ? -19.314 1.472 17.303 1.00 96.50 85 ILE A N 1
ATOM 603 C CA . ILE A 1 85 ? -18.724 0.372 18.076 1.00 96.50 85 ILE A CA 1
ATOM 604 C C . ILE A 1 85 ? -19.851 -0.542 18.560 1.00 96.50 85 ILE A C 1
ATOM 606 O O . ILE A 1 85 ? -20.765 -0.089 19.247 1.00 96.50 85 ILE A O 1
ATOM 610 N N . VAL A 1 86 ? -19.784 -1.821 18.197 1.00 97.38 86 VAL A N 1
ATOM 611 C CA . VAL A 1 86 ? -20.778 -2.836 18.588 1.00 97.38 86 VAL A CA 1
ATOM 612 C C . VAL A 1 86 ? -20.229 -3.858 19.572 1.00 97.38 86 VAL A C 1
ATOM 614 O O . VAL A 1 86 ? -21.008 -4.475 20.290 1.00 97.38 86 VAL A O 1
ATOM 617 N N . ASP A 1 87 ? -18.909 -4.034 19.612 1.00 96.94 87 ASP A N 1
ATOM 618 C CA . ASP A 1 87 ? -18.246 -4.941 20.541 1.00 96.94 87 ASP A CA 1
ATOM 619 C C . ASP A 1 87 ? -16.822 -4.458 20.833 1.00 96.94 87 ASP A C 1
ATOM 621 O O . ASP A 1 87 ? -16.179 -3.822 19.990 1.00 96.94 87 ASP A O 1
ATOM 625 N N . ARG A 1 88 ? -16.340 -4.746 22.041 1.00 96.12 88 ARG A N 1
ATOM 626 C CA . ARG A 1 88 ? -14.982 -4.441 22.495 1.00 96.12 88 ARG A CA 1
ATOM 627 C C . ARG A 1 88 ? -14.573 -5.392 23.604 1.00 96.12 88 ARG A C 1
ATOM 629 O O . ARG A 1 88 ? -15.381 -5.767 24.449 1.00 96.12 88 ARG A O 1
ATOM 636 N N . GLY A 1 89 ? -13.295 -5.730 23.641 1.00 94.75 89 GLY A N 1
ATOM 637 C CA . GLY A 1 89 ? -12.781 -6.610 24.676 1.00 94.75 89 GLY A CA 1
ATOM 638 C C . GLY A 1 89 ? -11.311 -6.919 24.496 1.00 94.75 89 GLY A C 1
ATOM 639 O O . GLY A 1 89 ? -10.579 -6.188 23.832 1.00 94.75 89 GLY A O 1
ATOM 640 N N . SER A 1 90 ? -10.889 -8.029 25.088 1.00 94.19 90 SER A N 1
ATOM 641 C CA . SER A 1 90 ? -9.530 -8.523 24.941 1.00 94.19 90 SER A CA 1
ATOM 642 C C . SER A 1 90 ? -9.489 -9.747 24.036 1.00 94.19 90 SER A C 1
ATOM 644 O O . SER A 1 90 ? -10.331 -10.640 24.137 1.00 94.19 90 SER A O 1
ATOM 646 N N . GLN A 1 91 ? -8.492 -9.795 23.158 1.00 93.81 91 GLN A N 1
ATOM 647 C CA . GLN A 1 91 ? -8.235 -10.937 22.295 1.00 93.81 91 GLN A CA 1
ATOM 648 C C . GLN A 1 91 ? -6.731 -11.195 22.207 1.00 93.81 91 GLN A C 1
ATOM 650 O O . GLN A 1 91 ? -5.942 -10.297 21.918 1.00 93.81 91 GLN A O 1
ATOM 655 N N . GLY A 1 92 ? -6.334 -12.447 22.449 1.00 91.06 92 GLY A N 1
ATOM 656 C CA . GLY A 1 92 ? -4.933 -12.863 22.441 1.00 91.06 92 GLY A CA 1
ATOM 657 C C . GLY A 1 92 ? -4.257 -12.601 21.095 1.00 91.06 92 GLY A C 1
ATOM 658 O O . GLY A 1 92 ? -4.753 -13.017 20.045 1.00 91.06 92 GLY A O 1
ATOM 659 N N . ARG A 1 93 ? -3.118 -11.905 21.138 1.00 92.75 93 ARG A N 1
ATOM 660 C CA . ARG A 1 93 ? -2.351 -11.499 19.963 1.00 92.75 93 ARG A CA 1
ATOM 661 C C . ARG A 1 93 ? -0.908 -11.126 20.348 1.00 92.75 93 ARG A C 1
ATOM 663 O O . ARG A 1 93 ? -0.696 -10.462 21.356 1.00 92.75 93 ARG A O 1
ATOM 670 N N . SER A 1 94 ? 0.062 -11.485 19.502 1.00 92.88 94 SER A N 1
ATOM 671 C CA . SER A 1 94 ? 1.426 -10.933 19.535 1.00 92.88 94 SER A CA 1
ATOM 672 C C . SER A 1 94 ? 1.471 -9.487 19.031 1.00 92.88 94 SER A C 1
ATOM 674 O O . SER A 1 94 ? 0.613 -9.092 18.246 1.00 92.88 94 SER A O 1
ATOM 676 N N . GLN A 1 95 ? 2.508 -8.729 19.391 1.00 96.38 95 GLN A N 1
ATOM 677 C CA . GLN A 1 95 ? 2.691 -7.340 18.952 1.00 96.38 95 GLN A CA 1
ATOM 678 C C . GLN A 1 95 ? 2.323 -7.102 17.467 1.00 96.38 95 GLN A C 1
ATOM 680 O O . GLN A 1 95 ? 2.694 -7.889 16.589 1.00 96.38 95 GLN A O 1
ATOM 685 N N . GLY A 1 96 ? 1.580 -6.022 17.207 1.00 97.25 96 GLY A N 1
ATOM 686 C CA . GLY A 1 96 ? 1.140 -5.600 15.873 1.00 97.25 96 GLY A CA 1
ATOM 687 C C . GLY A 1 96 ? -0.369 -5.411 15.763 1.00 97.25 96 GLY A C 1
ATOM 688 O O . GLY A 1 96 ? -1.094 -5.496 16.756 1.00 97.25 96 GLY A O 1
ATOM 689 N N . THR A 1 97 ? -0.863 -5.176 14.545 1.00 98.25 97 THR A N 1
ATOM 690 C CA . THR A 1 97 ? -2.287 -4.892 14.288 1.00 98.25 97 THR A CA 1
ATOM 691 C C . THR A 1 97 ? -2.872 -5.757 13.170 1.00 98.25 97 THR A C 1
ATOM 693 O O . THR A 1 97 ? -2.197 -6.181 12.238 1.00 98.25 97 THR A O 1
ATOM 696 N N . THR A 1 98 ? -4.148 -6.127 13.295 1.00 98.25 98 THR A N 1
ATOM 697 C CA . THR A 1 98 ? -4.937 -6.768 12.237 1.00 98.25 98 THR A CA 1
ATOM 698 C C . THR A 1 98 ? -6.201 -5.974 12.109 1.00 98.25 98 THR A C 1
ATOM 700 O O . THR A 1 98 ? -6.950 -5.870 13.076 1.00 98.25 98 THR A O 1
ATOM 703 N N . VAL A 1 99 ? -6.449 -5.485 10.905 1.00 98.31 99 VAL A N 1
ATOM 704 C CA . VAL A 1 99 ? -7.714 -4.869 10.530 1.00 98.31 99 VAL A CA 1
ATOM 705 C C . VAL A 1 99 ? -8.385 -5.791 9.528 1.00 98.31 99 VAL A C 1
ATOM 707 O O . VAL A 1 99 ? -7.812 -6.131 8.489 1.00 98.31 99 VAL A O 1
ATOM 710 N N . THR A 1 100 ? -9.595 -6.224 9.858 1.00 98.31 100 THR A N 1
ATOM 711 C CA . THR A 1 100 ? -10.436 -7.044 8.995 1.00 98.31 100 THR A CA 1
ATOM 712 C C . THR A 1 100 ? -11.672 -6.247 8.607 1.00 98.31 100 THR A C 1
ATOM 714 O O . THR A 1 100 ? -12.430 -5.818 9.463 1.00 98.31 100 THR A O 1
ATOM 717 N N . VAL A 1 101 ? -11.871 -6.054 7.310 1.00 98.06 101 VAL A N 1
ATOM 718 C CA . VAL A 1 101 ? -12.997 -5.339 6.713 1.00 98.06 101 VAL A CA 1
ATOM 719 C C . VAL A 1 101 ? -13.883 -6.354 6.001 1.00 98.06 101 VAL A C 1
ATOM 721 O O . VAL A 1 101 ? -13.417 -7.087 5.124 1.00 98.06 101 VAL A O 1
ATOM 724 N N . HIS A 1 102 ? -15.157 -6.391 6.366 1.00 97.06 102 HIS A N 1
ATOM 725 C CA . HIS A 1 102 ? -16.177 -7.280 5.832 1.00 97.06 102 HIS A CA 1
ATOM 726 C C . HIS A 1 102 ? -17.260 -6.478 5.105 1.00 97.06 102 HIS A C 1
ATOM 728 O O . HIS A 1 102 ? -17.673 -5.409 5.556 1.00 97.06 102 HIS A O 1
ATOM 734 N N . GLY A 1 103 ? -17.751 -7.019 3.986 1.00 94.44 103 GLY A N 1
ATOM 735 C CA . GLY A 1 103 ? -18.924 -6.480 3.292 1.00 94.44 103 GLY A CA 1
ATOM 736 C C . GLY A 1 103 ? -18.777 -5.018 2.861 1.00 94.44 103 GLY A C 1
ATOM 737 O O . GLY A 1 103 ? -19.667 -4.209 3.129 1.00 94.44 103 GLY A O 1
ATOM 738 N N . LEU A 1 104 ? -17.668 -4.669 2.203 1.00 94.44 104 LEU A N 1
ATOM 739 C CA . LEU A 1 104 ? -17.405 -3.298 1.759 1.00 94.44 104 LEU A CA 1
ATOM 740 C C . LEU A 1 104 ? -18.544 -2.785 0.861 1.00 94.44 104 LEU A C 1
ATOM 742 O O . LEU A 1 104 ? -18.932 -3.443 -0.103 1.00 94.44 104 LEU A O 1
ATOM 746 N N . PHE A 1 105 ? -19.082 -1.605 1.181 1.00 93.56 105 PHE A N 1
ATOM 747 C CA . PHE A 1 105 ? -20.211 -0.965 0.491 1.00 93.56 105 PHE A CA 1
ATOM 748 C C . PHE A 1 105 ? -21.527 -1.756 0.501 1.00 93.56 105 PHE A C 1
ATOM 750 O O . PHE A 1 105 ? -22.462 -1.373 -0.205 1.00 93.56 105 PHE A O 1
ATOM 757 N N . ARG A 1 106 ? -21.666 -2.809 1.321 1.00 88.94 106 ARG A N 1
ATOM 758 C CA . ARG A 1 106 ? -22.882 -3.645 1.371 1.00 88.94 106 ARG A CA 1
ATOM 759 C C . ARG A 1 106 ? -24.154 -2.833 1.635 1.00 88.94 106 ARG A C 1
ATOM 761 O O . ARG A 1 106 ? -25.200 -3.152 1.078 1.00 88.94 106 ARG A O 1
ATOM 768 N N . LYS A 1 107 ? -24.058 -1.772 2.443 1.00 88.44 107 LYS A N 1
ATOM 769 C CA . LYS A 1 107 ? -25.165 -0.849 2.754 1.00 88.44 107 LYS A CA 1
ATOM 770 C C . LYS A 1 107 ? -25.179 0.423 1.898 1.00 88.44 107 LYS A C 1
ATOM 772 O O . LYS A 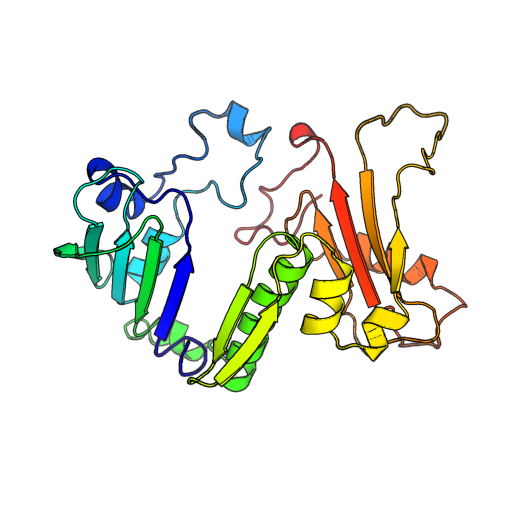1 107 ? -25.995 1.308 2.127 1.00 88.44 107 LYS A O 1
ATOM 777 N N . VAL A 1 108 ? -24.315 0.512 0.882 1.00 90.19 108 VAL A N 1
ATOM 778 C CA . VAL A 1 108 ? -24.234 1.653 -0.045 1.00 90.19 108 VAL A CA 1
ATOM 779 C C . VAL A 1 108 ? -24.310 1.154 -1.499 1.00 90.19 108 VAL A C 1
ATOM 781 O O . VAL A 1 108 ? -23.306 1.174 -2.217 1.00 90.19 108 VAL A O 1
ATOM 784 N N . PRO A 1 109 ? -25.497 0.719 -1.982 1.00 87.94 109 PRO A N 1
ATOM 785 C CA . PRO A 1 109 ? -25.643 0.046 -3.279 1.00 87.94 109 PRO A CA 1
ATOM 786 C C . PRO A 1 109 ? -25.151 0.874 -4.467 1.00 87.94 109 PRO A C 1
ATOM 788 O O . PRO A 1 109 ? -24.625 0.323 -5.430 1.00 87.94 109 PRO A O 1
ATOM 791 N N . ALA A 1 110 ? -25.292 2.202 -4.396 1.00 89.88 110 ALA A N 1
ATOM 792 C CA . ALA A 1 110 ? -24.773 3.101 -5.420 1.00 89.88 110 ALA A CA 1
ATOM 793 C C . ALA A 1 110 ? -23.253 2.950 -5.582 1.00 89.88 110 ALA A C 1
ATOM 795 O O . ALA A 1 110 ? -22.794 2.797 -6.705 1.00 89.88 110 ALA A O 1
ATOM 796 N N . ARG A 1 111 ? -22.487 2.905 -4.478 1.00 88.69 111 ARG A N 1
ATOM 797 C CA . ARG A 1 111 ? -21.027 2.689 -4.500 1.00 88.69 111 ARG A CA 1
ATOM 798 C C . ARG A 1 111 ? -20.662 1.276 -4.934 1.00 88.69 111 ARG A C 1
ATOM 800 O O . ARG A 1 111 ? -19.725 1.108 -5.704 1.00 88.69 111 ARG A O 1
ATOM 807 N N . LEU A 1 112 ? -21.433 0.281 -4.495 1.00 88.12 112 LEU A N 1
ATOM 808 C CA . LEU A 1 112 ? -21.224 -1.113 -4.884 1.00 88.12 112 LEU A CA 1
ATOM 809 C C . LEU A 1 112 ? -21.302 -1.302 -6.412 1.00 88.12 112 LEU A C 1
ATOM 811 O O . LEU A 1 112 ? -20.512 -2.055 -6.968 1.00 88.12 112 LEU A O 1
ATOM 815 N N . LYS A 1 113 ? -22.195 -0.572 -7.099 1.00 88.69 113 LYS A N 1
ATOM 816 C CA . LYS A 1 113 ? -22.332 -0.602 -8.569 1.00 88.69 113 LYS A CA 1
ATOM 817 C C . LYS A 1 113 ? -21.135 -0.020 -9.334 1.00 88.69 113 LYS A C 1
ATOM 819 O O . LYS A 1 113 ? -21.014 -0.299 -10.521 1.00 88.69 113 LYS A O 1
ATOM 824 N N . PHE A 1 114 ? -20.280 0.784 -8.695 1.00 92.00 114 PHE A N 1
ATOM 825 C CA . PHE A 1 114 ? -19.068 1.324 -9.330 1.00 92.00 114 PHE A CA 1
ATOM 826 C C . PHE A 1 114 ? -17.890 0.348 -9.305 1.00 92.00 114 PHE A C 1
ATOM 828 O O . PHE A 1 114 ? -16.902 0.581 -10.002 1.00 92.00 114 PHE A O 1
ATOM 835 N N . LEU A 1 115 ? -17.975 -0.723 -8.513 1.00 91.00 115 LEU A N 1
ATOM 836 C CA . LEU A 1 115 ? -16.943 -1.749 -8.502 1.00 91.00 115 LEU A CA 1
ATOM 837 C C . LEU A 1 115 ? -16.916 -2.485 -9.836 1.00 91.00 115 LEU A C 1
ATOM 839 O O . LEU A 1 115 ? -17.956 -2.807 -10.417 1.00 91.00 115 LEU A O 1
ATOM 843 N N . LYS A 1 116 ? -15.707 -2.768 -10.310 1.00 94.19 116 LYS A N 1
ATOM 844 C CA . LYS A 1 116 ? -15.508 -3.562 -11.518 1.00 94.19 116 LYS A CA 1
ATOM 845 C C . LYS A 1 116 ? -15.666 -5.048 -11.199 1.00 94.19 116 LYS A C 1
ATOM 847 O O . LYS A 1 116 ? -16.061 -5.455 -10.106 1.00 94.19 116 LYS A O 1
ATOM 852 N N . SER A 1 117 ? -15.353 -5.890 -12.183 1.00 95.00 117 SER A N 1
ATOM 853 C CA . SER A 1 117 ? -15.321 -7.334 -11.965 1.00 95.00 117 SER A CA 1
ATOM 854 C C . SER A 1 117 ? -14.365 -7.691 -10.810 1.00 95.00 117 SER A C 1
ATOM 856 O O . SER A 1 117 ? -13.331 -7.031 -10.658 1.00 95.00 117 SER A O 1
ATOM 858 N N . PRO A 1 118 ? -14.632 -8.765 -10.043 1.00 93.75 118 PRO A N 1
ATOM 859 C CA . PRO A 1 118 ? -13.732 -9.208 -8.979 1.00 93.75 118 PRO A CA 1
ATOM 860 C C . PRO A 1 118 ? -12.290 -9.419 -9.451 1.00 93.75 118 PRO A C 1
ATOM 862 O O . PRO A 1 118 ? -11.357 -9.100 -8.724 1.00 93.75 118 PRO A O 1
ATOM 865 N N . ALA A 1 119 ? -12.098 -9.902 -10.682 1.00 94.19 119 ALA A N 1
ATOM 866 C CA . ALA A 1 119 ? -10.774 -10.066 -11.274 1.00 94.19 119 ALA A CA 1
ATOM 867 C C . ALA A 1 119 ? -10.050 -8.721 -11.447 1.00 94.19 119 ALA A C 1
ATOM 869 O O . ALA A 1 119 ? -8.870 -8.613 -11.128 1.00 94.19 119 ALA A O 1
ATOM 870 N N . THR A 1 120 ? -10.760 -7.684 -11.897 1.00 95.31 120 THR A N 1
ATOM 871 C CA . THR A 1 120 ? -10.187 -6.345 -12.067 1.00 95.31 120 THR A CA 1
ATOM 872 C C . THR A 1 120 ? -9.812 -5.712 -10.729 1.00 95.31 120 THR A C 1
ATOM 874 O O . THR A 1 120 ? -8.715 -5.174 -10.599 1.00 95.31 120 THR A O 1
ATOM 877 N N . GLU A 1 121 ? -10.680 -5.818 -9.721 1.00 96.06 121 GLU A N 1
ATOM 878 C CA . GLU A 1 121 ? -10.381 -5.321 -8.370 1.00 96.06 121 GLU A CA 1
ATOM 879 C C . GLU A 1 121 ? -9.218 -6.094 -7.731 1.00 96.06 121 GLU A C 1
ATOM 881 O O . GLU A 1 121 ? -8.316 -5.493 -7.146 1.00 96.06 121 GLU A O 1
ATOM 886 N N . ASN A 1 122 ? -9.165 -7.418 -7.927 1.00 95.69 122 ASN A N 1
ATOM 887 C CA . ASN A 1 122 ? -8.029 -8.245 -7.519 1.00 95.69 122 ASN A CA 1
ATOM 888 C C . ASN A 1 122 ? -6.715 -7.742 -8.139 1.00 95.69 122 ASN A C 1
ATOM 890 O O . ASN A 1 122 ? -5.720 -7.615 -7.427 1.00 95.69 122 ASN A O 1
ATOM 894 N N . SER A 1 123 ? -6.706 -7.419 -9.437 1.00 94.75 123 SER A N 1
ATOM 895 C CA . SER A 1 123 ? -5.529 -6.856 -10.111 1.00 94.75 123 SER A CA 1
ATOM 896 C C . SER A 1 123 ? -5.146 -5.475 -9.576 1.00 94.75 123 SER A C 1
ATOM 898 O O . SER A 1 123 ? -3.960 -5.202 -9.403 1.00 94.75 123 SER A O 1
ATOM 900 N N . HIS A 1 124 ? -6.120 -4.608 -9.284 1.00 95.38 124 HIS A N 1
ATOM 901 C CA . HIS A 1 124 ? -5.853 -3.297 -8.689 1.00 95.38 124 HIS A CA 1
ATOM 902 C C . HIS A 1 124 ? -5.219 -3.424 -7.298 1.00 95.38 124 HIS A C 1
ATOM 904 O O . HIS A 1 124 ? -4.211 -2.770 -7.029 1.00 95.38 124 HIS A O 1
ATOM 910 N N . ILE A 1 125 ? -5.743 -4.311 -6.448 1.00 96.00 125 ILE A N 1
ATOM 911 C CA . ILE A 1 125 ? -5.189 -4.560 -5.111 1.00 96.00 125 ILE A CA 1
ATOM 912 C C . ILE A 1 125 ? -3.791 -5.179 -5.205 1.00 96.00 125 ILE A C 1
ATOM 914 O O . ILE A 1 125 ? -2.875 -4.712 -4.530 1.00 96.00 125 ILE A O 1
ATOM 918 N N . ALA A 1 126 ? -3.605 -6.183 -6.068 1.00 96.38 126 ALA A N 1
ATOM 919 C CA . ALA A 1 126 ? -2.300 -6.799 -6.285 1.00 96.38 126 ALA A CA 1
ATOM 920 C C . ALA A 1 126 ? -1.256 -5.764 -6.715 1.00 96.38 126 ALA A C 1
ATOM 922 O O . ALA A 1 126 ? -0.173 -5.734 -6.141 1.00 96.38 126 ALA A O 1
ATOM 923 N N . ASN A 1 127 ? -1.609 -4.861 -7.635 1.00 95.75 127 ASN A N 1
ATOM 924 C CA . ASN A 1 127 ? -0.708 -3.797 -8.061 1.00 95.75 127 ASN A CA 1
ATOM 925 C C . ASN A 1 127 ? -0.324 -2.872 -6.899 1.00 95.75 127 ASN A C 1
ATOM 927 O O . ASN A 1 127 ? 0.855 -2.604 -6.720 1.00 95.75 127 ASN A O 1
ATOM 931 N N . VAL A 1 128 ? -1.272 -2.431 -6.064 1.00 96.19 128 VAL A N 1
ATOM 932 C CA . VAL A 1 128 ? -0.943 -1.594 -4.893 1.00 96.19 128 VAL A CA 1
ATOM 933 C C . VAL A 1 128 ? 0.079 -2.290 -3.988 1.00 96.19 128 VAL A C 1
ATOM 935 O O . VAL A 1 128 ? 1.072 -1.675 -3.604 1.00 96.19 128 VAL A O 1
ATOM 938 N N . VAL A 1 129 ? -0.123 -3.576 -3.683 1.00 97.62 129 VAL A N 1
ATOM 939 C CA . VAL A 1 129 ? 0.817 -4.337 -2.845 1.00 97.62 129 VAL A CA 1
ATOM 940 C C . VAL A 1 129 ? 2.174 -4.492 -3.536 1.00 97.62 129 VAL A C 1
ATOM 942 O O . VAL A 1 129 ? 3.199 -4.287 -2.895 1.00 97.62 129 VAL A O 1
ATOM 945 N N . SER A 1 130 ? 2.198 -4.778 -4.840 1.00 97.44 130 SER A N 1
ATOM 946 C CA . SER A 1 130 ? 3.427 -4.850 -5.637 1.00 97.44 130 SER A CA 1
ATOM 947 C C . SER A 1 130 ? 4.228 -3.548 -5.601 1.00 97.44 130 SER A C 1
ATOM 949 O O . SER A 1 130 ? 5.432 -3.589 -5.372 1.00 97.44 130 SER A O 1
ATOM 951 N N . GLN A 1 131 ? 3.579 -2.392 -5.773 1.00 97.44 131 GLN A N 1
ATOM 952 C CA . GLN A 1 131 ? 4.258 -1.091 -5.755 1.00 97.44 131 GLN A CA 1
ATOM 953 C C . GLN A 1 131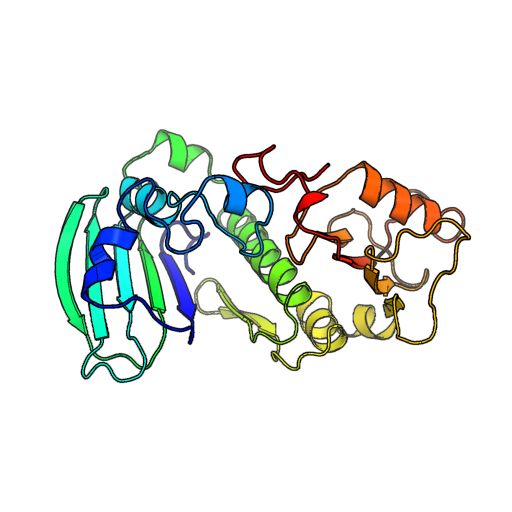 ? 4.887 -0.810 -4.386 1.00 97.44 131 GLN A C 1
ATOM 955 O O . GLN A 1 131 ? 6.036 -0.384 -4.311 1.00 97.44 131 GLN A O 1
ATOM 960 N N . TYR A 1 132 ? 4.185 -1.116 -3.291 1.00 97.31 132 TYR A N 1
ATOM 961 C CA . TYR A 1 132 ? 4.753 -0.946 -1.953 1.00 97.31 132 TYR A CA 1
ATOM 962 C C . TYR A 1 132 ? 5.825 -1.985 -1.606 1.00 97.31 132 TYR A C 1
ATOM 964 O O . TYR A 1 132 ? 6.771 -1.647 -0.901 1.00 97.31 132 TYR A O 1
ATOM 972 N N . ALA A 1 133 ? 5.753 -3.200 -2.151 1.00 98.00 133 ALA A N 1
ATOM 973 C CA . ALA A 1 133 ? 6.820 -4.188 -2.007 1.00 98.00 133 ALA A CA 1
ATOM 974 C C . ALA A 1 133 ? 8.114 -3.790 -2.745 1.00 98.00 133 ALA A C 1
ATOM 976 O O . ALA A 1 133 ? 9.206 -4.183 -2.334 1.00 98.00 133 ALA A O 1
ATOM 977 N N . LEU A 1 134 ? 7.996 -2.998 -3.818 1.00 97.75 134 LEU A N 1
ATOM 978 C CA . LEU A 1 134 ? 9.132 -2.377 -4.505 1.00 97.75 134 LEU A CA 1
ATOM 979 C C . LEU A 1 134 ? 9.654 -1.142 -3.753 1.00 97.75 134 LEU A C 1
ATOM 981 O O . LEU A 1 134 ? 10.858 -0.928 -3.709 1.00 97.75 134 LEU A O 1
ATOM 985 N N . ALA A 1 135 ? 8.776 -0.343 -3.140 1.00 96.19 135 ALA A N 1
ATOM 986 C CA . ALA A 1 135 ? 9.177 0.844 -2.375 1.00 96.19 135 ALA A CA 1
ATOM 987 C C . ALA A 1 135 ? 9.834 0.526 -1.018 1.00 96.19 135 ALA A C 1
ATOM 989 O O . ALA A 1 135 ? 10.586 1.350 -0.497 1.00 96.19 135 ALA A O 1
ATOM 990 N N . PHE A 1 136 ? 9.526 -0.640 -0.443 1.00 97.00 136 PHE A N 1
ATOM 991 C CA . PHE A 1 136 ? 10.003 -1.095 0.866 1.00 97.00 136 PHE A CA 1
ATOM 992 C C . PHE A 1 136 ? 10.539 -2.538 0.777 1.00 97.00 136 PHE A C 1
ATOM 994 O O . PHE A 1 136 ? 9.907 -3.458 1.306 1.00 97.00 136 PHE A O 1
ATOM 1001 N N . PRO A 1 137 ? 11.670 -2.779 0.085 1.00 97.00 137 PRO A N 1
ATOM 1002 C CA . PRO A 1 137 ? 12.235 -4.123 -0.085 1.00 97.00 137 PRO A CA 1
ATOM 1003 C C . PRO A 1 137 ? 12.676 -4.787 1.229 1.00 97.00 137 PRO A C 1
ATOM 1005 O O . PRO A 1 137 ? 12.853 -6.004 1.277 1.00 97.00 137 PRO A O 1
ATOM 1008 N N . GLU A 1 138 ? 12.837 -4.017 2.302 1.00 97.50 138 GLU A N 1
ATOM 1009 C CA . GLU A 1 138 ? 13.092 -4.487 3.666 1.00 97.50 138 GLU A CA 1
ATOM 1010 C C . GLU A 1 138 ? 11.842 -5.030 4.375 1.00 97.50 138 GLU A C 1
ATOM 1012 O O . GLU A 1 138 ? 11.945 -5.659 5.425 1.00 97.50 138 GLU A O 1
ATOM 1017 N N . VAL A 1 139 ? 10.650 -4.810 3.815 1.00 98.00 139 VAL A N 1
ATOM 1018 C CA . VAL A 1 139 ? 9.391 -5.307 4.374 1.00 98.00 139 VAL A CA 1
ATOM 1019 C C . VAL A 1 139 ? 8.947 -6.550 3.613 1.00 98.00 139 VAL A C 1
ATOM 1021 O O . VAL A 1 139 ? 8.834 -6.571 2.386 1.00 98.00 139 VAL A O 1
ATOM 1024 N N . LYS A 1 140 ? 8.652 -7.613 4.362 1.00 98.38 140 LYS A N 1
ATOM 1025 C CA . LYS A 1 140 ? 8.065 -8.833 3.813 1.00 98.38 140 LYS A CA 1
ATOM 1026 C C . LYS A 1 140 ? 6.583 -8.605 3.509 1.00 98.38 140 LYS A C 1
ATOM 1028 O O . LYS A 1 140 ? 5.804 -8.333 4.421 1.00 98.38 140 LYS A O 1
ATOM 1033 N N . PHE A 1 141 ? 6.175 -8.792 2.255 1.00 98.38 141 PHE A N 1
ATOM 1034 C CA . PHE A 1 141 ? 4.767 -8.757 1.857 1.00 98.38 141 PHE A CA 1
ATOM 1035 C C . PHE A 1 141 ? 4.265 -10.154 1.508 1.00 98.38 141 PHE A C 1
ATOM 1037 O O . PHE A 1 141 ? 4.875 -10.861 0.712 1.00 98.38 141 PHE A O 1
ATOM 1044 N N . ASP A 1 142 ? 3.112 -10.522 2.065 1.00 98.19 142 ASP A N 1
ATOM 1045 C CA . ASP A 1 142 ? 2.375 -11.746 1.753 1.00 98.19 142 ASP A CA 1
ATOM 1046 C C . ASP A 1 142 ? 0.942 -11.372 1.330 1.00 98.19 142 ASP A C 1
ATOM 1048 O O . ASP A 1 142 ? 0.132 -10.929 2.146 1.00 98.19 142 ASP A O 1
ATOM 1052 N N . LEU A 1 143 ? 0.604 -11.557 0.051 1.00 98.19 143 LEU A N 1
ATOM 1053 C CA . LEU A 1 143 ? -0.737 -11.317 -0.484 1.00 98.19 143 LEU A CA 1
ATOM 1054 C C . LEU A 1 143 ? -1.425 -12.639 -0.813 1.00 98.19 143 LEU A C 1
ATOM 1056 O O . LEU A 1 143 ? -0.940 -13.414 -1.635 1.00 98.19 143 LEU A O 1
ATOM 1060 N N . PHE A 1 144 ? -2.611 -12.848 -0.243 1.00 97.88 144 PHE A N 1
ATOM 1061 C CA . PHE A 1 144 ? -3.475 -13.985 -0.560 1.00 97.88 144 PHE A CA 1
ATOM 1062 C C . PHE A 1 144 ? -4.805 -13.519 -1.146 1.00 97.88 144 PHE A C 1
ATOM 1064 O O . PHE A 1 144 ? -5.528 -12.754 -0.501 1.00 97.88 144 PHE A O 1
ATOM 1071 N N . ILE A 1 145 ? -5.166 -14.030 -2.319 1.00 96.69 145 ILE A N 1
ATOM 1072 C CA . ILE A 1 145 ? -6.421 -13.749 -3.022 1.00 96.69 145 ILE A CA 1
ATOM 1073 C C . ILE A 1 145 ? -7.221 -15.047 -3.098 1.00 96.69 145 ILE A C 1
ATOM 1075 O O . ILE A 1 145 ? -6.733 -16.047 -3.618 1.00 96.69 145 ILE A O 1
ATOM 1079 N N . ASP A 1 146 ? -8.425 -15.049 -2.522 1.00 93.75 146 ASP A N 1
ATOM 1080 C CA . ASP A 1 146 ? -9.320 -16.214 -2.487 1.00 93.75 146 ASP A CA 1
ATOM 1081 C C . ASP A 1 146 ? -8.616 -17.492 -1.972 1.00 93.75 146 ASP A C 1
ATOM 1083 O O . ASP A 1 146 ? -8.803 -18.596 -2.475 1.00 93.75 146 ASP A O 1
ATOM 1087 N N . GLY A 1 147 ? -7.757 -17.321 -0.957 1.00 92.50 147 GLY A N 1
ATOM 1088 C CA . GLY A 1 147 ? -6.990 -18.397 -0.316 1.00 92.50 147 GLY A CA 1
ATOM 1089 C C . GLY A 1 147 ? -5.706 -18.811 -1.043 1.00 92.50 147 GLY A C 1
ATOM 1090 O O . GLY A 1 147 ? -4.927 -19.583 -0.492 1.00 92.50 147 GLY A O 1
ATOM 1091 N N . ARG A 1 148 ? -5.440 -18.285 -2.243 1.00 94.69 148 ARG A N 1
ATOM 1092 C CA . ARG A 1 148 ? -4.228 -18.580 -3.021 1.00 94.69 148 ARG A CA 1
ATOM 1093 C C . ARG A 1 148 ? -3.193 -17.477 -2.849 1.00 94.69 148 ARG A C 1
ATOM 1095 O O . ARG A 1 148 ? -3.549 -16.301 -2.805 1.00 94.69 148 ARG A O 1
ATOM 1102 N N . ALA A 1 149 ? -1.919 -17.847 -2.761 1.00 94.19 149 ALA A N 1
ATOM 1103 C CA . ALA A 1 149 ? -0.830 -16.875 -2.734 1.00 94.19 149 ALA A CA 1
ATOM 1104 C C . ALA A 1 149 ? -0.767 -16.135 -4.082 1.00 94.19 149 ALA A C 1
ATOM 1106 O O . ALA A 1 149 ? -0.659 -16.771 -5.128 1.00 94.19 149 ALA A O 1
ATOM 1107 N N . GLY A 1 150 ? -0.881 -14.807 -4.043 1.00 93.56 150 GLY A N 1
ATOM 1108 C CA . GLY A 1 150 ? -0.790 -13.925 -5.208 1.00 93.56 150 GLY A CA 1
ATOM 1109 C C . GLY A 1 150 ? 0.570 -13.236 -5.336 1.00 93.56 150 GLY A C 1
ATOM 1110 O O . GLY A 1 150 ? 1.068 -13.086 -6.443 1.00 93.56 150 GLY A O 1
ATOM 1111 N N . LEU A 1 151 ? 1.181 -12.845 -4.214 1.00 97.31 151 LEU A N 1
ATOM 1112 C CA . LEU A 1 151 ? 2.526 -12.265 -4.156 1.00 97.31 151 LEU A CA 1
ATOM 1113 C C . LEU A 1 151 ? 3.174 -12.633 -2.821 1.00 97.31 151 LEU A C 1
ATOM 1115 O O . LEU A 1 151 ? 2.505 -12.620 -1.786 1.00 97.31 151 LEU A O 1
ATOM 1119 N N . ARG A 1 152 ? 4.475 -12.921 -2.849 1.00 98.00 152 ARG A N 1
ATOM 1120 C CA . ARG A 1 152 ? 5.307 -13.071 -1.656 1.00 98.00 152 ARG A CA 1
ATOM 1121 C C . ARG A 1 152 ? 6.673 -12.452 -1.916 1.00 98.00 152 ARG A C 1
ATOM 1123 O O . ARG A 1 152 ? 7.393 -12.947 -2.773 1.00 98.00 152 ARG A O 1
ATOM 1130 N N . THR A 1 153 ? 7.035 -11.407 -1.183 1.00 98.06 153 THR A N 1
ATOM 1131 C CA . THR A 1 153 ? 8.393 -10.840 -1.213 1.00 98.06 153 THR A CA 1
ATOM 1132 C C . THR A 1 153 ? 9.158 -11.233 0.047 1.00 98.06 153 THR A C 1
ATOM 1134 O O . THR A 1 153 ? 8.528 -11.463 1.079 1.00 98.06 153 THR A O 1
ATOM 1137 N N . PRO A 1 154 ? 10.495 -11.365 -0.007 1.00 96.69 154 PRO A N 1
ATOM 1138 C CA . PRO A 1 154 ? 11.259 -11.874 1.129 1.00 96.69 154 PRO A CA 1
ATOM 1139 C C . PRO A 1 154 ? 11.458 -10.848 2.251 1.00 96.69 154 PRO A C 1
ATOM 1141 O O . PRO A 1 154 ? 11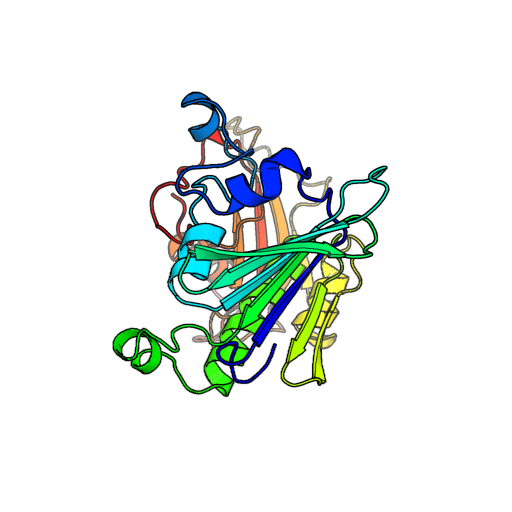.658 -11.260 3.389 1.00 96.69 154 PRO A O 1
ATOM 1144 N N . GLY A 1 155 ? 11.394 -9.542 1.960 1.00 97.00 155 GLY A N 1
ATOM 1145 C CA . GLY A 1 155 ? 11.777 -8.507 2.925 1.00 97.00 155 GLY A CA 1
ATOM 1146 C C . GLY A 1 155 ? 13.287 -8.470 3.187 1.00 97.00 155 GLY A C 1
ATOM 1147 O O . GLY A 1 155 ? 13.709 -8.216 4.308 1.00 97.00 155 GLY A O 1
ATOM 1148 N N . SER A 1 156 ? 14.110 -8.805 2.187 1.00 97.31 156 SER A N 1
ATOM 1149 C CA . SER A 1 156 ? 15.568 -8.933 2.335 1.00 97.31 156 SER A CA 1
ATOM 1150 C C . SER A 1 156 ? 16.308 -7.594 2.399 1.00 97.31 156 SER A C 1
ATOM 1152 O O . SER A 1 156 ? 17.506 -7.578 2.664 1.00 97.31 156 SER A O 1
ATOM 1154 N N . GLY A 1 157 ? 15.629 -6.481 2.111 1.00 95.44 157 GLY A N 1
ATOM 1155 C CA . GLY A 1 157 ? 16.244 -5.161 1.947 1.00 95.44 157 GLY A CA 1
ATOM 1156 C C . GLY A 1 157 ? 16.807 -4.914 0.547 1.00 95.44 157 GLY A C 1
ATOM 1157 O O . GLY A 1 157 ? 17.107 -3.773 0.208 1.00 95.44 157 GLY A O 1
ATOM 1158 N N . GLN A 1 158 ? 16.900 -5.945 -0.296 1.00 96.00 158 GLN A N 1
ATOM 1159 C CA . GLN A 1 158 ? 17.422 -5.825 -1.655 1.00 96.00 158 GLN A CA 1
ATOM 1160 C C . GLN A 1 158 ? 16.284 -5.635 -2.660 1.00 96.00 158 GLN A C 1
ATOM 1162 O O . GLN A 1 158 ? 15.424 -6.503 -2.823 1.00 96.00 158 GLN A O 1
ATOM 1167 N N . LEU A 1 159 ? 16.297 -4.512 -3.386 1.00 96.75 159 LEU A N 1
ATOM 1168 C CA . LEU A 1 159 ? 15.257 -4.198 -4.372 1.00 96.75 159 LEU A CA 1
ATOM 1169 C C . LEU A 1 159 ? 15.133 -5.276 -5.459 1.00 96.75 159 LEU A C 1
ATOM 1171 O O . LEU A 1 159 ? 14.023 -5.623 -5.866 1.00 96.75 159 LEU A O 1
ATOM 1175 N N . ILE A 1 160 ? 16.260 -5.845 -5.890 1.00 97.56 160 ILE A N 1
ATOM 1176 C CA . ILE A 1 160 ? 16.293 -6.874 -6.933 1.00 97.56 160 ILE A CA 1
ATOM 1177 C C . ILE A 1 160 ? 15.476 -8.122 -6.566 1.00 97.56 160 ILE A C 1
ATOM 1179 O O . ILE A 1 160 ? 14.822 -8.707 -7.432 1.00 97.56 160 ILE A O 1
ATOM 1183 N N . ASP A 1 161 ? 15.435 -8.487 -5.282 1.00 97.75 161 ASP A N 1
ATOM 1184 C CA . ASP A 1 161 ? 14.672 -9.636 -4.798 1.00 97.75 161 ASP A CA 1
ATOM 1185 C C . ASP A 1 161 ? 13.166 -9.367 -4.886 1.00 97.75 161 ASP A C 1
ATOM 1187 O O . ASP A 1 161 ? 12.401 -10.224 -5.337 1.00 97.75 161 ASP A O 1
ATOM 1191 N N . SER A 1 162 ? 12.729 -8.157 -4.521 1.00 97.94 162 SER A N 1
ATOM 1192 C CA . SER A 1 162 ? 11.342 -7.727 -4.723 1.00 97.94 162 SER A CA 1
ATOM 1193 C C . SER A 1 162 ? 10.980 -7.699 -6.208 1.00 97.94 162 SER A C 1
ATOM 1195 O O . SER A 1 162 ? 9.912 -8.185 -6.580 1.00 97.94 162 SER A O 1
ATOM 1197 N N . VAL A 1 163 ? 11.870 -7.210 -7.080 1.00 97.81 163 VAL A N 1
ATOM 1198 C CA . VAL A 1 163 ? 11.653 -7.221 -8.537 1.00 97.81 163 VAL A CA 1
ATOM 1199 C C . VAL A 1 163 ? 11.481 -8.647 -9.062 1.00 97.81 163 VAL A C 1
ATOM 1201 O O . VAL A 1 163 ? 10.558 -8.902 -9.835 1.00 97.81 163 VAL A O 1
ATOM 1204 N N . ALA A 1 164 ? 12.311 -9.593 -8.617 1.00 98.06 164 ALA A N 1
ATOM 1205 C CA . ALA A 1 164 ? 12.209 -10.992 -9.020 1.00 98.06 164 ALA A CA 1
ATOM 1206 C C . ALA A 1 164 ? 10.851 -11.613 -8.659 1.00 98.06 164 ALA A C 1
ATOM 1208 O O . ALA A 1 164 ? 10.297 -12.366 -9.460 1.00 98.06 164 ALA A O 1
ATOM 1209 N N . GLN A 1 165 ? 10.296 -11.278 -7.491 1.00 97.75 165 GLN A N 1
ATOM 1210 C CA . GLN A 1 165 ? 8.992 -11.786 -7.052 1.00 97.75 165 GLN A CA 1
ATOM 1211 C C . GLN A 1 165 ? 7.811 -11.067 -7.716 1.00 97.75 165 GLN A C 1
ATOM 1213 O O . GLN A 1 165 ? 6.794 -11.693 -8.004 1.00 97.75 165 GLN A O 1
ATOM 1218 N N . VAL A 1 166 ? 7.928 -9.760 -7.963 1.00 97.25 166 VAL A N 1
ATOM 1219 C CA . VAL A 1 166 ? 6.841 -8.937 -8.515 1.00 97.25 166 VAL A CA 1
ATOM 1220 C C . VAL A 1 166 ? 6.753 -9.051 -10.040 1.00 97.25 166 VAL A C 1
ATOM 1222 O O . VAL A 1 166 ? 5.660 -9.157 -10.594 1.00 97.25 166 VAL A O 1
ATOM 1225 N N . TYR A 1 167 ? 7.893 -9.032 -10.728 1.00 96.19 167 TYR A N 1
ATOM 1226 C CA . TYR A 1 167 ? 7.975 -8.965 -12.189 1.00 96.19 167 TYR A CA 1
ATOM 1227 C C . TYR A 1 167 ? 8.587 -10.212 -12.842 1.00 96.19 167 TYR A C 1
ATOM 1229 O O . TYR A 1 167 ? 8.520 -10.351 -14.066 1.00 96.19 167 TYR A O 1
ATOM 1237 N N . GLY A 1 168 ? 9.130 -11.137 -12.047 1.00 96.62 168 GLY A N 1
ATOM 1238 C CA . GLY A 1 168 ? 9.734 -12.380 -12.516 1.00 96.62 168 GLY A CA 1
ATOM 1239 C C . GLY A 1 168 ? 11.247 -12.289 -12.724 1.00 96.62 168 GLY A C 1
ATOM 1240 O O . GLY A 1 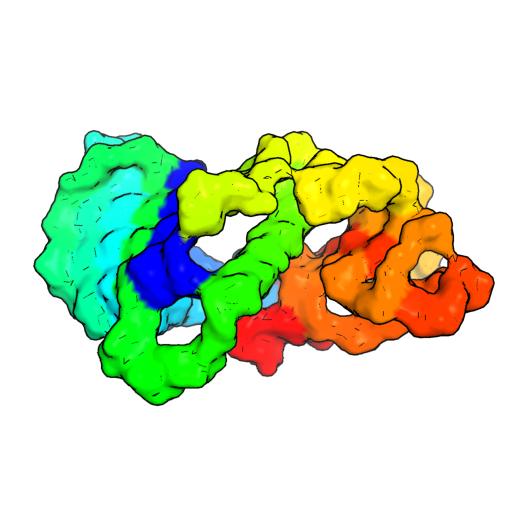168 ? 11.826 -11.216 -12.911 1.00 96.62 168 GLY A O 1
ATOM 1241 N N . LEU A 1 169 ? 11.897 -13.457 -12.729 1.00 96.88 169 LEU A N 1
ATOM 1242 C CA . LEU A 1 169 ? 13.358 -13.583 -12.819 1.00 96.88 169 LEU A CA 1
ATOM 1243 C C . LEU A 1 169 ? 13.945 -13.030 -14.121 1.00 96.88 169 LEU A C 1
ATOM 1245 O O . LEU A 1 169 ? 15.061 -12.520 -14.118 1.00 96.88 169 LEU A O 1
ATOM 1249 N N . GLU A 1 170 ? 13.217 -13.139 -15.232 1.00 96.31 170 GLU A N 1
ATOM 1250 C CA . GLU A 1 170 ? 13.677 -12.634 -16.528 1.00 96.31 170 GLU A CA 1
ATOM 1251 C C . GLU A 1 170 ? 13.823 -11.109 -16.521 1.00 96.31 170 GLU A C 1
ATOM 1253 O O . GLU A 1 170 ? 14.847 -10.595 -16.970 1.00 96.31 170 GLU A O 1
ATOM 1258 N N . ILE A 1 171 ? 12.840 -10.390 -15.959 1.00 96.94 171 ILE A N 1
ATOM 1259 C CA . ILE A 1 171 ? 12.948 -8.940 -15.778 1.00 96.94 171 ILE A CA 1
ATOM 1260 C C . ILE A 1 171 ? 14.102 -8.634 -14.833 1.00 96.94 171 ILE A C 1
ATOM 1262 O O . ILE A 1 171 ? 14.961 -7.839 -15.194 1.00 96.94 171 ILE A O 1
ATOM 1266 N N . ALA A 1 172 ? 14.148 -9.280 -13.662 1.00 97.38 172 ALA A N 1
ATOM 1267 C CA . ALA A 1 172 ? 15.158 -8.996 -12.645 1.00 97.38 172 ALA A CA 1
ATOM 1268 C C . ALA A 1 172 ? 16.587 -9.094 -13.206 1.00 97.38 172 ALA A C 1
ATOM 1270 O O . ALA A 1 172 ? 17.384 -8.181 -13.028 1.00 97.38 172 ALA A O 1
ATOM 1271 N N . ARG A 1 173 ? 16.891 -10.139 -13.984 1.00 97.25 173 ARG A N 1
ATOM 1272 C CA . ARG A 1 173 ? 18.211 -10.329 -14.618 1.00 97.25 173 ARG A CA 1
ATOM 1273 C C . ARG A 1 173 ? 18.612 -9.226 -15.597 1.00 97.25 173 ARG A C 1
ATOM 1275 O O . ARG A 1 173 ? 19.792 -9.092 -15.895 1.00 97.25 173 ARG A O 1
ATOM 1282 N N . ASN A 1 174 ? 17.643 -8.484 -16.121 1.00 97.50 174 ASN A N 1
ATOM 1283 C CA . ASN A 1 174 ? 17.861 -7.395 -17.063 1.00 97.50 174 ASN A CA 1
ATOM 1284 C C . ASN A 1 174 ? 17.731 -6.014 -16.403 1.00 97.50 174 ASN A C 1
ATOM 1286 O O . ASN A 1 174 ? 17.717 -5.015 -17.117 1.00 97.50 174 ASN A O 1
ATOM 1290 N N . MET A 1 175 ? 17.620 -5.935 -15.075 1.00 97.50 175 MET A N 1
ATOM 1291 C CA . MET A 1 175 ? 17.613 -4.662 -14.359 1.00 97.50 175 MET A CA 1
ATOM 1292 C C . MET A 1 175 ? 19.035 -4.171 -14.086 1.00 97.50 175 MET A C 1
ATOM 1294 O O . MET A 1 175 ? 19.931 -4.948 -13.768 1.00 97.50 175 MET A O 1
ATOM 1298 N N . LEU A 1 176 ? 19.211 -2.860 -14.173 1.00 95.88 176 LEU A N 1
ATOM 1299 C CA . LEU A 1 176 ? 20.441 -2.132 -13.898 1.00 95.88 176 LEU A CA 1
ATOM 1300 C C . LEU A 1 176 ? 20.179 -1.151 -12.759 1.00 95.88 176 LEU A C 1
ATOM 1302 O O . LEU A 1 176 ? 19.165 -0.456 -12.765 1.00 95.88 176 LEU A O 1
ATOM 1306 N N . GLU A 1 177 ? 21.077 -1.093 -11.785 1.00 94.81 177 GLU A N 1
ATOM 1307 C CA . GLU A 1 177 ? 20.945 -0.199 -10.637 1.00 94.81 177 GLU A CA 1
ATOM 1308 C C . GLU A 1 177 ? 21.226 1.267 -11.004 1.00 94.81 177 GLU A C 1
ATOM 1310 O O . GLU A 1 177 ? 22.076 1.576 -11.844 1.00 94.81 177 GLU A O 1
ATOM 1315 N N . VAL A 1 178 ? 20.500 2.177 -10.354 1.00 90.69 178 VAL A N 1
ATOM 1316 C CA . VAL A 1 178 ? 20.637 3.631 -10.470 1.00 90.69 178 VAL A CA 1
ATOM 1317 C C . VAL A 1 178 ? 20.828 4.218 -9.071 1.00 90.69 178 VAL A C 1
ATOM 1319 O O . VAL A 1 178 ? 20.101 3.852 -8.151 1.00 90.69 178 VAL A O 1
ATOM 1322 N N . GLY A 1 179 ? 21.771 5.156 -8.924 1.00 77.81 179 GLY A N 1
ATOM 1323 C CA . GLY A 1 179 ? 21.949 5.932 -7.687 1.00 77.81 179 GLY A CA 1
ATOM 1324 C C . GLY A 1 179 ? 22.880 5.333 -6.626 1.00 77.81 179 GLY A C 1
ATOM 1325 O O . GLY A 1 179 ? 22.721 5.660 -5.455 1.00 77.81 179 GLY A O 1
ATOM 1326 N N .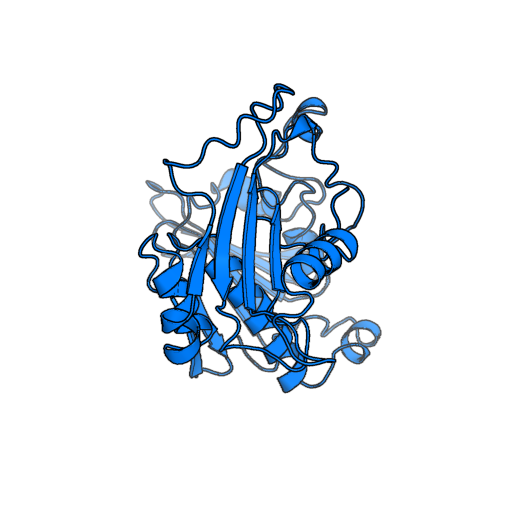 GLY A 1 180 ? 23.831 4.473 -7.010 1.00 61.41 180 GLY A N 1
ATOM 1327 C CA . GLY A 1 180 ? 24.862 3.949 -6.100 1.00 61.41 180 GLY A CA 1
ATOM 1328 C C . GLY A 1 180 ? 25.851 5.015 -5.595 1.00 61.41 180 GLY A C 1
ATOM 1329 O O . GLY A 1 180 ? 25.994 6.077 -6.205 1.00 61.41 180 GLY A O 1
ATOM 1330 N N . GLU A 1 181 ? 26.553 4.698 -4.500 1.00 50.78 181 GLU A N 1
ATOM 1331 C CA . GLU A 1 181 ? 27.446 5.590 -3.727 1.00 50.78 181 GLU A CA 1
ATOM 1332 C C . GLU A 1 181 ? 28.550 6.286 -4.557 1.00 50.78 181 GLU A C 1
ATOM 1334 O O . GLU A 1 181 ? 29.027 7.353 -4.180 1.00 50.78 181 GLU A O 1
ATOM 1339 N N . ASP A 1 182 ? 28.898 5.758 -5.734 1.00 45.81 182 ASP A N 1
ATOM 1340 C CA . ASP A 1 182 ? 30.009 6.241 -6.569 1.00 45.81 182 ASP A CA 1
ATOM 1341 C C . ASP A 1 182 ? 29.653 7.352 -7.577 1.00 45.81 182 ASP A C 1
ATOM 1343 O O . ASP A 1 182 ? 30.485 7.734 -8.405 1.00 45.81 182 ASP A O 1
ATOM 1347 N N . LYS A 1 183 ? 28.420 7.875 -7.577 1.00 47.06 183 LYS A N 1
ATOM 1348 C CA . LYS A 1 183 ? 27.994 8.888 -8.562 1.00 47.06 183 LYS A CA 1
ATOM 1349 C C . LYS A 1 183 ? 27.298 10.080 -7.916 1.00 47.06 183 LYS A C 1
ATOM 1351 O O . LYS A 1 183 ? 26.142 10.371 -8.216 1.00 47.06 183 LYS A O 1
ATOM 1356 N N . GLU A 1 184 ? 28.032 10.827 -7.089 1.00 43.03 184 GLU A N 1
ATOM 1357 C CA . GLU A 1 184 ? 27.690 12.227 -6.818 1.00 43.03 184 GLU A CA 1
ATOM 1358 C C . GLU A 1 184 ? 27.655 12.989 -8.152 1.00 43.03 184 GLU A C 1
ATOM 1360 O O . GLU A 1 184 ? 28.688 13.351 -8.723 1.00 43.03 184 GLU A O 1
ATOM 1365 N N . TRP A 1 185 ? 26.455 13.249 -8.668 1.00 45.47 185 TRP A N 1
ATOM 1366 C CA . TRP A 1 185 ? 26.253 14.211 -9.742 1.00 45.47 185 TRP A CA 1
ATOM 1367 C C . TRP A 1 185 ? 26.532 15.614 -9.188 1.00 45.47 185 TRP A C 1
ATOM 1369 O O . TRP A 1 185 ? 25.631 16.327 -8.751 1.00 45.47 185 TRP A O 1
ATOM 1379 N N . LYS A 1 186 ? 27.807 16.020 -9.193 1.00 41.12 186 LYS A N 1
ATOM 1380 C CA . LYS A 1 186 ? 28.230 17.399 -8.915 1.00 41.12 186 LYS A CA 1
ATOM 1381 C C . LYS A 1 186 ? 27.915 18.280 -10.121 1.00 41.12 186 LYS A C 1
ATOM 1383 O O . LYS A 1 186 ? 28.810 18.770 -10.804 1.00 41.12 186 LYS A O 1
ATOM 1388 N N . SER A 1 187 ? 26.630 18.486 -10.396 1.00 40.84 187 SER A N 1
ATOM 1389 C CA . SER A 1 187 ? 26.223 19.695 -11.109 1.00 40.84 187 SER A CA 1
ATOM 1390 C C . SER A 1 187 ? 26.614 20.877 -10.229 1.00 40.84 187 SER A C 1
ATOM 1392 O O . SER A 1 187 ? 26.313 20.874 -9.039 1.00 40.84 187 SER A O 1
ATOM 1394 N N . GLY A 1 188 ? 27.296 21.879 -10.785 1.00 43.09 188 GLY A N 1
ATOM 1395 C CA . GLY A 1 188 ? 27.765 23.084 -10.082 1.00 43.09 188 GLY A CA 1
ATOM 1396 C C . GLY A 1 188 ? 26.663 23.986 -9.502 1.00 43.09 188 GLY A C 1
ATOM 1397 O O . GLY A 1 188 ? 26.915 25.155 -9.229 1.00 43.09 188 GLY A O 1
ATOM 1398 N N . VAL A 1 189 ? 25.453 23.459 -9.316 1.00 43.28 189 VAL A N 1
ATOM 1399 C CA . VAL A 1 189 ? 24.353 24.049 -8.563 1.00 43.28 189 VAL A CA 1
ATOM 1400 C C . VAL A 1 189 ? 24.136 23.149 -7.353 1.00 43.28 189 VAL A C 1
ATOM 1402 O O . VAL A 1 189 ? 23.656 22.026 -7.495 1.00 43.28 189 VAL A O 1
ATOM 1405 N N . ALA A 1 190 ? 24.518 23.624 -6.168 1.00 40.84 190 ALA A N 1
ATOM 1406 C CA . ALA A 1 190 ? 24.315 22.927 -4.904 1.00 40.84 190 ALA A CA 1
ATOM 1407 C C . ALA A 1 190 ? 22.812 22.690 -4.647 1.00 40.84 190 ALA A C 1
ATOM 1409 O O . ALA A 1 190 ? 22.143 23.485 -4.002 1.00 40.84 190 ALA A O 1
ATOM 1410 N N . THR A 1 191 ? 22.279 21.591 -5.176 1.00 48.59 191 THR A N 1
ATOM 1411 C CA . THR A 1 191 ? 20.998 20.989 -4.784 1.00 48.59 191 THR A CA 1
ATOM 1412 C C . THR A 1 191 ? 21.335 19.736 -3.984 1.00 48.59 191 THR A C 1
ATOM 1414 O O . THR A 1 191 ? 21.102 18.606 -4.394 1.00 48.59 191 THR A O 1
ATOM 1417 N N . SER A 1 192 ? 22.009 19.947 -2.852 1.00 53.31 192 SER A N 1
ATOM 1418 C CA . SER A 1 192 ? 22.635 18.928 -1.999 1.00 53.31 192 SER A CA 1
ATOM 1419 C C . SER A 1 192 ? 21.640 18.067 -1.199 1.00 53.31 192 SER A C 1
ATOM 1421 O O . SER A 1 192 ? 21.966 17.606 -0.110 1.00 53.31 192 SER A O 1
ATOM 1423 N N . SER A 1 193 ? 20.423 17.865 -1.705 1.00 69.75 193 SER A N 1
ATOM 1424 C CA . SER A 1 193 ? 19.334 17.196 -0.984 1.00 69.75 193 SER A CA 1
ATOM 1425 C C . SER A 1 193 ? 18.469 16.256 -1.838 1.00 69.75 193 SER A C 1
ATOM 1427 O O . SER A 1 193 ? 17.715 15.462 -1.274 1.00 69.75 193 SER A O 1
ATOM 1429 N N . LEU A 1 194 ? 18.590 16.294 -3.171 1.00 79.31 194 LEU A N 1
ATOM 1430 C CA . LEU A 1 194 ? 17.863 15.407 -4.084 1.00 79.31 194 LEU A CA 1
ATOM 1431 C C . LEU A 1 194 ? 18.683 14.141 -4.370 1.00 79.31 194 LEU A C 1
ATOM 1433 O O . LEU A 1 194 ? 19.807 14.219 -4.862 1.00 79.31 194 LEU A O 1
ATOM 1437 N N . SER A 1 195 ? 18.105 12.968 -4.124 1.00 87.12 195 SER A N 1
ATOM 1438 C CA . SER A 1 195 ? 18.706 11.669 -4.442 1.00 87.12 195 SER A CA 1
ATOM 1439 C C . SER A 1 195 ? 17.755 10.835 -5.294 1.00 87.12 195 SER A C 1
ATOM 1441 O O . SER A 1 195 ? 16.562 10.757 -5.012 1.00 87.12 195 SER A O 1
ATOM 1443 N N . VAL A 1 196 ? 18.273 10.214 -6.353 1.00 91.25 196 VAL A N 1
ATOM 1444 C CA . VAL A 1 196 ? 17.506 9.332 -7.239 1.00 91.25 196 VAL A CA 1
ATOM 1445 C C . VAL A 1 196 ? 18.134 7.951 -7.187 1.00 91.25 196 VAL A C 1
ATOM 1447 O O . VAL A 1 196 ? 19.257 7.766 -7.648 1.00 91.25 196 VAL A O 1
ATOM 1450 N N . THR A 1 197 ? 17.399 6.986 -6.645 1.00 94.12 197 THR A N 1
ATOM 1451 C CA . THR A 1 197 ? 17.835 5.594 -6.509 1.00 94.12 197 THR A CA 1
ATOM 1452 C C . THR A 1 197 ? 16.839 4.638 -7.151 1.00 94.12 197 THR A C 1
ATOM 1454 O O . THR A 1 197 ? 15.673 4.981 -7.358 1.00 94.12 197 THR A O 1
ATOM 1457 N N . GLY A 1 198 ? 17.274 3.424 -7.476 1.00 95.38 198 GLY A N 1
ATOM 1458 C CA . GLY A 1 198 ? 16.382 2.363 -7.930 1.00 95.38 198 GLY A CA 1
ATOM 1459 C C . GLY A 1 198 ? 16.992 1.488 -9.012 1.00 95.38 198 GLY A C 1
ATOM 1460 O O . GLY A 1 198 ? 18.189 1.220 -9.012 1.00 95.38 198 GLY A O 1
ATOM 1461 N N . MET A 1 199 ? 16.155 1.007 -9.926 1.00 97.12 199 MET A N 1
ATOM 1462 C CA . MET A 1 199 ? 16.534 0.095 -10.994 1.00 97.12 199 MET A CA 1
ATOM 1463 C C . MET A 1 199 ? 15.813 0.408 -12.304 1.00 97.12 199 MET A C 1
ATOM 1465 O O . MET A 1 199 ? 14.615 0.688 -12.330 1.00 97.12 199 MET A O 1
ATOM 1469 N N . VAL A 1 200 ? 16.532 0.284 -13.413 1.00 97.12 200 VAL A N 1
ATOM 1470 C CA . VAL A 1 200 ? 16.024 0.501 -14.769 1.00 97.12 200 VAL A CA 1
ATOM 1471 C C . VAL A 1 200 ? 16.314 -0.714 -15.644 1.00 97.12 200 VAL A C 1
ATOM 1473 O O . VAL A 1 200 ? 17.372 -1.325 -15.547 1.00 97.12 200 VAL A O 1
ATOM 1476 N N . GLY A 1 201 ? 15.361 -1.118 -16.475 1.00 96.94 201 GLY A N 1
ATOM 1477 C CA . GLY A 1 201 ? 15.509 -2.279 -17.346 1.00 96.94 201 GLY A CA 1
ATOM 1478 C C . GLY A 1 201 ? 16.419 -1.988 -18.534 1.00 96.94 201 GLY A C 1
ATOM 1479 O O . GLY A 1 201 ? 16.334 -0.920 -19.138 1.00 96.94 201 GLY A O 1
ATOM 1480 N N . SER A 1 202 ? 17.266 -2.936 -18.919 1.00 95.56 202 SER A N 1
ATOM 1481 C CA . SER A 1 202 ? 18.013 -2.842 -20.172 1.00 95.56 202 SER A CA 1
ATOM 1482 C C . SER A 1 202 ? 17.045 -2.750 -21.367 1.00 95.56 202 SER A C 1
ATOM 1484 O O . SER A 1 202 ? 15.923 -3.261 -21.287 1.00 95.56 202 SER A O 1
ATOM 1486 N N . PRO A 1 203 ? 17.451 -2.165 -22.510 1.00 93.56 203 PRO A N 1
ATOM 1487 C CA . PRO A 1 203 ? 16.589 -2.074 -23.696 1.00 93.56 203 PRO A CA 1
ATOM 1488 C C . PRO A 1 203 ? 16.088 -3.424 -24.242 1.00 93.56 203 PRO A C 1
ATOM 1490 O O . PRO A 1 203 ? 15.152 -3.459 -25.039 1.00 93.56 203 PRO A O 1
ATOM 1493 N N . VAL A 1 204 ? 16.683 -4.542 -23.804 1.00 93.94 204 VAL A N 1
ATOM 1494 C CA . VAL A 1 204 ? 16.252 -5.907 -24.144 1.00 93.94 204 VAL A CA 1
ATOM 1495 C C . VAL A 1 204 ? 14.865 -6.214 -23.571 1.00 93.94 204 VAL A C 1
ATOM 1497 O O . VAL A 1 204 ? 14.097 -6.958 -24.182 1.00 93.94 204 VAL A O 1
ATOM 1500 N N . ILE A 1 205 ? 14.508 -5.620 -22.427 1.00 94.88 205 ILE A N 1
ATOM 1501 C CA . ILE A 1 205 ? 13.192 -5.786 -21.811 1.00 94.88 205 ILE A CA 1
ATOM 1502 C C . ILE A 1 205 ? 12.328 -4.542 -22.017 1.00 94.88 205 ILE A C 1
ATOM 1504 O O . ILE A 1 205 ? 12.670 -3.426 -21.641 1.00 94.88 205 ILE A O 1
ATOM 1508 N N . SER A 1 206 ? 11.145 -4.741 -22.595 1.00 94.75 206 SER A N 1
ATOM 1509 C CA . SER A 1 206 ? 10.163 -3.671 -22.768 1.00 94.75 206 SER A CA 1
ATOM 1510 C C . SER A 1 206 ? 8.729 -4.180 -22.658 1.00 94.75 206 SER A C 1
ATOM 1512 O O . SER A 1 206 ? 8.461 -5.389 -22.663 1.00 94.75 206 SER A O 1
ATOM 1514 N N . ARG A 1 207 ? 7.781 -3.258 -22.499 1.00 95.12 207 ARG A N 1
ATOM 1515 C CA . ARG A 1 207 ? 6.358 -3.546 -22.300 1.00 95.12 207 ARG A CA 1
ATOM 1516 C C . ARG A 1 207 ? 5.497 -2.742 -23.261 1.00 95.12 207 ARG A C 1
ATOM 1518 O O . ARG A 1 207 ? 5.896 -1.694 -23.747 1.00 95.12 207 ARG A O 1
ATOM 1525 N N . SER A 1 208 ? 4.309 -3.256 -23.560 1.00 93.81 208 SER A N 1
ATOM 1526 C CA . SER A 1 208 ? 3.324 -2.585 -24.423 1.00 93.81 208 SER A CA 1
ATOM 1527 C C . SER A 1 208 ? 2.539 -1.485 -23.705 1.00 93.81 208 SER A C 1
ATOM 1529 O O . SER A 1 208 ? 1.738 -0.798 -24.327 1.00 93.81 208 SER A O 1
ATOM 1531 N N . ASN A 1 209 ? 2.727 -1.336 -22.393 1.00 92.81 209 ASN A N 1
ATOM 1532 C CA . ASN A 1 209 ? 2.077 -0.318 -21.583 1.00 92.81 209 ASN A CA 1
ATOM 1533 C C . ASN A 1 209 ? 3.019 0.191 -20.483 1.00 92.81 209 ASN A C 1
ATOM 1535 O O . ASN A 1 209 ? 4.067 -0.395 -20.213 1.00 92.81 209 ASN A O 1
ATOM 1539 N N . ARG A 1 210 ? 2.598 1.275 -19.829 1.00 92.94 210 ARG A N 1
ATOM 1540 C CA . ARG A 1 210 ? 3.337 1.975 -18.768 1.00 92.94 210 ARG A CA 1
ATOM 1541 C C . ARG A 1 210 ? 3.160 1.374 -17.371 1.00 92.94 210 ARG A C 1
ATOM 1543 O O . ARG A 1 210 ? 3.615 1.966 -16.402 1.00 92.94 210 ARG A O 1
ATOM 1550 N N . SER A 1 211 ? 2.502 0.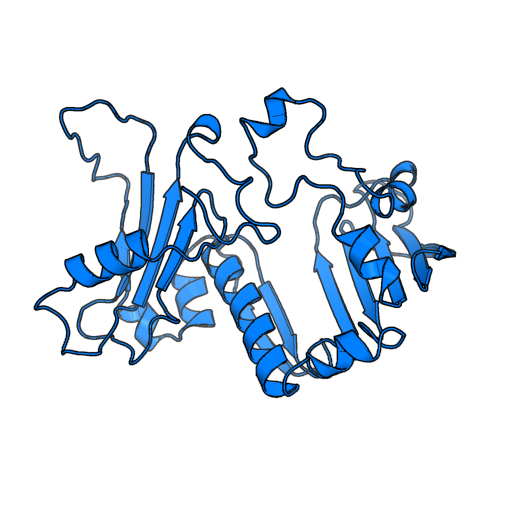221 -17.225 1.00 90.62 211 SER A N 1
ATOM 1551 C CA . SER A 1 211 ? 2.219 -0.361 -15.900 1.00 90.62 211 SER A CA 1
ATOM 1552 C C . SER A 1 211 ? 3.476 -0.796 -15.136 1.00 90.62 211 SER A C 1
ATOM 1554 O O . SER A 1 211 ? 3.390 -1.056 -13.943 1.00 90.62 211 SER A O 1
ATOM 1556 N N . TYR A 1 212 ? 4.624 -0.851 -15.814 1.00 94.88 212 TYR A N 1
ATOM 1557 C CA . TYR A 1 212 ? 5.935 -1.178 -15.252 1.00 94.88 212 TYR A CA 1
ATOM 1558 C C . TYR A 1 212 ? 6.798 0.065 -14.972 1.00 94.88 212 TYR A C 1
ATOM 1560 O O . TYR A 1 212 ? 7.992 -0.072 -14.725 1.00 94.88 212 TYR A O 1
ATOM 1568 N N . LEU A 1 213 ? 6.211 1.267 -15.023 1.00 95.56 213 LEU A N 1
ATOM 1569 C CA . LEU A 1 213 ? 6.834 2.500 -14.546 1.00 95.56 213 LEU A CA 1
ATOM 1570 C C . LEU A 1 213 ? 6.432 2.730 -13.084 1.00 95.56 213 LEU A C 1
ATOM 1572 O O . LEU A 1 213 ? 5.414 3.354 -12.782 1.00 95.56 213 LEU A O 1
ATOM 1576 N N . SER A 1 214 ? 7.234 2.190 -12.176 1.00 97.00 214 SER A N 1
ATOM 1577 C CA . SER A 1 214 ? 7.095 2.347 -10.733 1.00 97.00 214 SER A CA 1
ATOM 1578 C C . SER A 1 214 ? 7.890 3.566 -10.272 1.00 97.00 214 SER A C 1
ATOM 1580 O O . SER A 1 214 ? 9.109 3.509 -10.128 1.00 97.00 214 SER A O 1
ATOM 1582 N N . LEU A 1 215 ? 7.196 4.683 -10.066 1.00 95.69 215 LEU A N 1
ATOM 1583 C CA . LEU A 1 215 ? 7.797 5.948 -9.648 1.00 95.69 215 LEU A CA 1
ATOM 1584 C C . LEU A 1 215 ? 7.396 6.275 -8.213 1.00 95.69 215 LEU A C 1
ATOM 1586 O O . LEU A 1 215 ? 6.210 6.254 -7.868 1.00 95.69 215 LEU A O 1
ATOM 1590 N N . PHE A 1 216 ? 8.391 6.602 -7.396 1.00 94.62 216 PHE A N 1
ATOM 1591 C CA . PHE A 1 216 ? 8.209 6.935 -5.995 1.00 94.62 216 PHE A CA 1
ATOM 1592 C C . PHE A 1 216 ? 8.848 8.271 -5.660 1.00 94.62 216 PHE A C 1
ATOM 1594 O O . PHE A 1 216 ? 9.929 8.591 -6.146 1.00 94.62 216 PHE A O 1
ATOM 1601 N N . VAL A 1 217 ? 8.186 9.020 -4.786 1.00 91.00 217 VAL A N 1
ATOM 1602 C CA . VAL A 1 217 ? 8.746 10.210 -4.146 1.00 91.00 217 VAL A CA 1
ATOM 1603 C C . VAL A 1 217 ? 8.692 9.999 -2.645 1.00 91.00 217 VAL A C 1
ATOM 1605 O O . VAL A 1 217 ? 7.609 9.767 -2.105 1.00 91.00 217 VAL A O 1
ATOM 1608 N N . ASN A 1 218 ? 9.842 10.016 -1.969 1.00 89.69 218 ASN A N 1
ATOM 1609 C CA . ASN A 1 218 ? 9.953 9.700 -0.543 1.00 89.69 218 ASN A CA 1
ATOM 1610 C C . ASN A 1 218 ? 9.188 8.405 -0.191 1.00 89.69 218 ASN A C 1
ATOM 1612 O O . ASN A 1 218 ? 8.376 8.364 0.737 1.00 89.69 218 ASN A O 1
ATOM 1616 N N . ARG A 1 219 ? 9.389 7.353 -1.005 1.00 91.75 219 ARG A N 1
ATOM 1617 C CA . ARG A 1 219 ? 8.714 6.042 -0.920 1.00 91.75 219 ARG A CA 1
ATOM 1618 C C . ARG A 1 219 ? 7.180 6.058 -1.045 1.00 91.75 219 ARG A C 1
ATOM 1620 O O . ARG A 1 219 ? 6.517 5.061 -0.749 1.00 91.75 219 ARG A O 1
ATOM 1627 N N . ARG A 1 220 ? 6.575 7.156 -1.510 1.00 91.06 220 ARG A N 1
ATOM 1628 C CA . ARG A 1 220 ? 5.162 7.198 -1.922 1.00 91.06 220 ARG A CA 1
ATOM 1629 C C . ARG A 1 220 ? 5.049 6.874 -3.391 1.00 91.06 220 ARG A C 1
ATOM 1631 O O . ARG A 1 220 ? 5.686 7.530 -4.204 1.00 91.06 220 ARG A O 1
ATOM 1638 N N . TRP A 1 221 ? 4.198 5.915 -3.728 1.00 93.50 221 TRP A N 1
ATOM 1639 C CA . TRP A 1 221 ? 3.881 5.635 -5.121 1.00 93.50 221 TRP A CA 1
ATOM 1640 C C . TRP A 1 221 ? 3.095 6.799 -5.731 1.00 93.50 221 TRP A C 1
ATOM 1642 O O . TRP A 1 221 ? 2.075 7.212 -5.176 1.00 93.50 221 TRP A O 1
ATOM 1652 N N . ILE A 1 222 ? 3.576 7.314 -6.861 1.00 90.75 222 ILE A N 1
ATOM 1653 C CA . ILE A 1 222 ? 2.970 8.441 -7.569 1.00 90.75 222 ILE A CA 1
ATOM 1654 C C . ILE A 1 222 ? 2.735 8.111 -9.043 1.00 90.75 222 ILE A C 1
ATOM 1656 O O . ILE A 1 222 ? 3.394 7.264 -9.643 1.00 90.75 222 ILE A O 1
ATOM 1660 N N . SER A 1 223 ? 1.808 8.843 -9.648 1.00 88.06 223 SER A N 1
ATOM 1661 C CA . SER A 1 223 ? 1.578 8.887 -11.083 1.00 88.06 223 SER A CA 1
ATOM 1662 C C . SER A 1 223 ? 1.893 10.294 -11.577 1.00 88.06 223 SER A C 1
ATOM 1664 O O . SER A 1 223 ? 1.099 11.213 -11.402 1.00 88.06 223 SER A O 1
ATOM 1666 N N . SER A 1 224 ? 3.044 10.469 -12.225 1.00 88.69 224 SER A N 1
ATOM 1667 C CA . SER A 1 224 ? 3.440 11.747 -12.823 1.00 88.69 224 SER A CA 1
ATOM 1668 C C . SER A 1 224 ? 3.687 11.574 -14.314 1.00 88.69 224 SER A C 1
ATOM 1670 O O . SER A 1 224 ? 4.587 10.842 -14.725 1.00 88.69 224 SER A O 1
ATOM 1672 N N . ARG A 1 225 ? 2.893 12.274 -15.137 1.00 88.88 225 ARG A N 1
ATOM 1673 C CA . ARG A 1 225 ? 3.086 12.293 -16.598 1.00 88.88 225 ARG A CA 1
ATOM 1674 C C . ARG A 1 225 ? 4.445 12.866 -16.978 1.00 88.88 225 ARG A C 1
ATOM 1676 O O . ARG A 1 225 ? 5.043 12.374 -17.924 1.00 88.88 225 ARG A O 1
ATOM 1683 N N . LEU A 1 226 ? 4.907 13.879 -16.244 1.00 89.50 226 LEU A N 1
ATOM 1684 C CA . LEU A 1 226 ? 6.200 14.513 -16.478 1.00 89.50 226 LEU A CA 1
ATOM 1685 C C . LEU A 1 226 ? 7.333 13.514 -16.243 1.00 89.50 226 LEU A C 1
ATOM 1687 O O . LEU A 1 226 ? 8.121 13.282 -17.146 1.00 89.50 226 LEU A O 1
ATOM 1691 N N . LEU A 1 227 ? 7.366 12.869 -15.073 1.00 91.00 227 LEU A N 1
ATOM 1692 C CA . LEU A 1 227 ? 8.420 11.902 -14.753 1.00 91.00 227 LEU A CA 1
ATOM 1693 C C . LEU A 1 227 ? 8.366 10.672 -15.663 1.00 91.00 227 LEU A C 1
ATOM 1695 O O . LEU A 1 227 ? 9.407 10.201 -16.111 1.00 91.00 227 LEU A O 1
ATOM 1699 N N . ALA A 1 228 ? 7.165 10.175 -15.976 1.00 92.25 228 ALA A N 1
ATOM 1700 C CA . ALA A 1 228 ? 7.004 9.080 -16.926 1.00 92.25 228 ALA A CA 1
ATOM 1701 C C . ALA A 1 228 ? 7.552 9.453 -18.312 1.00 92.25 228 ALA A C 1
ATOM 1703 O O . ALA A 1 228 ? 8.264 8.655 -18.913 1.00 92.25 228 ALA A O 1
ATOM 1704 N N . TRP A 1 229 ? 7.266 10.666 -18.796 1.00 92.12 229 TRP A N 1
ATOM 1705 C CA . TRP A 1 229 ? 7.813 11.162 -20.057 1.00 92.12 229 TRP A CA 1
ATOM 1706 C C . TRP A 1 229 ? 9.336 11.323 -20.000 1.00 92.12 229 TRP A C 1
ATOM 1708 O O . TRP A 1 229 ? 10.009 10.845 -20.902 1.00 92.12 229 TRP A O 1
ATOM 1718 N N . THR A 1 230 ? 9.895 11.900 -18.931 1.00 92.44 230 THR A N 1
ATOM 1719 C CA . THR A 1 230 ? 11.352 12.041 -18.755 1.00 92.44 230 THR A CA 1
ATOM 1720 C C . THR A 1 230 ? 12.064 10.690 -18.802 1.00 92.44 230 THR A C 1
ATOM 1722 O O . THR A 1 230 ? 13.102 10.551 -19.445 1.00 92.44 230 THR A O 1
ATOM 1725 N N . VAL A 1 231 ? 11.496 9.678 -18.143 1.00 92.88 231 VAL A N 1
ATOM 1726 C CA . VAL A 1 231 ? 12.016 8.308 -18.187 1.00 92.88 231 VAL A CA 1
ATOM 1727 C C . VAL A 1 231 ? 11.935 7.739 -19.600 1.00 92.88 231 VAL A C 1
ATOM 1729 O O . VAL A 1 231 ? 12.897 7.150 -20.070 1.00 92.88 231 VAL A O 1
ATOM 1732 N N . GLU A 1 232 ? 10.814 7.907 -20.297 1.00 92.88 232 GLU A N 1
ATOM 1733 C CA . GLU A 1 232 ? 10.660 7.414 -21.671 1.00 92.88 232 GLU A CA 1
ATOM 1734 C C . GLU A 1 232 ? 11.609 8.100 -22.654 1.00 92.88 232 GLU A C 1
ATOM 1736 O O . GLU A 1 232 ? 12.172 7.434 -23.520 1.00 92.88 232 GLU A O 1
ATOM 1741 N N . GLU A 1 233 ? 11.828 9.401 -22.489 1.00 93.44 233 GLU A N 1
ATOM 1742 C CA . GLU A 1 233 ? 12.745 10.181 -23.315 1.00 93.44 233 GLU A CA 1
ATOM 1743 C C . GLU A 1 233 ? 14.198 9.728 -23.122 1.00 93.44 233 GLU A C 1
ATOM 1745 O O . GLU A 1 233 ? 14.949 9.632 -24.088 1.00 93.44 233 GLU A O 1
ATOM 1750 N N . ALA A 1 234 ? 14.583 9.320 -21.908 1.00 93.31 234 ALA A N 1
ATOM 1751 C CA . ALA A 1 234 ? 15.890 8.705 -21.662 1.00 93.31 234 ALA A CA 1
ATOM 1752 C C . ALA A 1 234 ? 16.089 7.367 -22.411 1.00 93.31 234 ALA A C 1
ATOM 1754 O O . ALA A 1 234 ? 17.222 6.927 -22.600 1.00 93.31 234 ALA A O 1
ATOM 1755 N N . TYR A 1 235 ? 15.001 6.729 -22.857 1.00 94.62 235 TYR A N 1
ATOM 1756 C CA . TYR A 1 235 ? 15.008 5.522 -23.689 1.00 94.62 235 TYR A CA 1
ATOM 1757 C C . TYR A 1 235 ? 14.748 5.809 -25.177 1.00 94.62 235 TYR A C 1
ATOM 1759 O O . TYR A 1 235 ? 14.622 4.869 -25.973 1.00 94.62 235 TYR A O 1
ATOM 1767 N N . HIS A 1 236 ? 14.671 7.081 -25.579 1.00 91.31 236 HIS A N 1
ATOM 1768 C CA . HIS A 1 236 ? 14.452 7.456 -26.969 1.00 91.31 236 HIS A CA 1
ATOM 1769 C C . HIS A 1 236 ? 15.559 6.883 -27.868 1.00 91.31 236 HIS A C 1
ATOM 1771 O O . HIS A 1 236 ? 16.747 6.972 -27.567 1.00 91.31 236 HIS A O 1
ATOM 1777 N N . GLY A 1 237 ? 15.167 6.238 -28.968 1.00 92.69 237 GLY A N 1
ATOM 1778 C CA . GLY A 1 237 ? 16.091 5.552 -29.878 1.00 92.69 237 GLY A CA 1
ATOM 1779 C C . GLY A 1 237 ? 16.614 4.192 -29.387 1.00 92.69 237 GLY A C 1
ATOM 1780 O O . GLY A 1 237 ? 17.170 3.451 -30.194 1.00 92.69 237 GLY A O 1
ATOM 1781 N N . LEU A 1 238 ? 16.401 3.820 -28.116 1.00 93.88 238 LEU A N 1
ATOM 1782 C CA . LEU A 1 238 ? 16.766 2.500 -27.574 1.00 93.88 238 LEU A CA 1
ATOM 1783 C C . LEU A 1 238 ? 15.623 1.483 -27.669 1.00 93.88 238 LEU A C 1
ATOM 1785 O O . LEU A 1 238 ? 15.867 0.281 -27.759 1.00 93.88 238 LEU A O 1
ATOM 1789 N N . LEU A 1 239 ? 14.375 1.955 -27.631 1.00 93.50 239 LEU A N 1
ATOM 1790 C CA . LEU A 1 239 ? 13.177 1.120 -27.692 1.00 93.50 239 LEU A CA 1
ATOM 1791 C C . LEU A 1 239 ? 12.409 1.327 -29.000 1.00 93.50 239 LEU A C 1
ATOM 1793 O O . LEU A 1 239 ? 12.382 2.417 -29.569 1.00 93.50 239 LEU A O 1
ATOM 1797 N N . MET A 1 240 ? 11.720 0.275 -29.450 1.00 90.94 240 MET A N 1
ATOM 1798 C CA . MET A 1 240 ? 10.785 0.374 -30.572 1.00 90.94 240 MET A CA 1
ATOM 1799 C C . MET A 1 240 ? 9.602 1.290 -30.227 1.00 90.94 240 MET A C 1
ATOM 1801 O O . MET A 1 240 ? 9.159 1.360 -29.080 1.00 90.94 240 MET A O 1
ATOM 1805 N N . THR A 1 241 ? 9.020 1.931 -31.240 1.00 89.44 241 THR A N 1
ATOM 1806 C CA . THR A 1 241 ? 7.822 2.764 -31.076 1.00 89.44 241 THR A CA 1
ATOM 1807 C C . THR A 1 241 ? 6.683 1.989 -30.402 1.00 89.44 241 THR A C 1
ATOM 1809 O O . THR A 1 241 ? 6.376 0.855 -30.771 1.00 89.44 241 THR A O 1
ATOM 1812 N N . GLY A 1 242 ? 6.046 2.606 -29.402 1.00 88.56 242 GLY A N 1
ATOM 1813 C CA . GLY A 1 242 ? 4.959 1.990 -28.631 1.00 88.56 242 GLY A CA 1
ATOM 1814 C C . GLY A 1 242 ? 5.418 0.980 -27.573 1.00 88.56 242 GLY A C 1
ATOM 1815 O O . GLY A 1 242 ? 4.584 0.281 -26.995 1.00 88.56 242 GLY A O 1
ATOM 1816 N N . LYS A 1 243 ? 6.729 0.878 -27.320 1.00 94.56 243 LYS A N 1
ATOM 1817 C CA . LYS A 1 243 ? 7.289 0.128 -26.197 1.00 94.56 243 LYS A CA 1
ATOM 1818 C C . LYS A 1 243 ? 7.700 1.067 -25.069 1.00 94.56 243 LYS A C 1
ATOM 1820 O O . LYS A 1 243 ? 8.156 2.179 -25.304 1.00 94.56 243 LYS A O 1
ATOM 1825 N N . HIS A 1 244 ? 7.551 0.576 -23.846 1.00 95.25 244 HIS A N 1
ATOM 1826 C CA . HIS A 1 244 ? 7.856 1.286 -22.611 1.00 95.25 244 HIS A CA 1
ATOM 1827 C C . HIS A 1 244 ? 8.904 0.507 -21.807 1.00 95.25 244 HIS A C 1
ATOM 1829 O O . HIS A 1 244 ? 8.859 -0.732 -21.813 1.00 95.25 244 HIS A O 1
ATOM 1835 N N . PRO A 1 245 ? 9.832 1.190 -21.118 1.00 96.38 245 PRO A N 1
ATOM 1836 C CA . PRO A 1 245 ? 10.818 0.528 -20.279 1.00 96.38 245 PRO A CA 1
ATOM 1837 C C . PRO A 1 245 ? 10.179 -0.026 -18.998 1.00 96.38 245 PRO A C 1
ATOM 1839 O O . PRO A 1 245 ? 9.071 0.352 -18.609 1.00 96.38 245 PRO A O 1
ATOM 1842 N N . VAL A 1 246 ? 10.898 -0.931 -18.333 1.00 97.19 246 VAL A N 1
ATOM 1843 C CA . VAL A 1 246 ? 10.591 -1.368 -16.964 1.00 97.19 246 VAL A CA 1
ATOM 1844 C C . VAL A 1 246 ? 11.452 -0.552 -16.017 1.00 97.19 246 VAL A C 1
ATOM 1846 O O . VAL A 1 246 ? 12.673 -0.575 -16.139 1.00 97.19 246 VAL A O 1
ATOM 1849 N N . VAL A 1 247 ? 10.841 0.192 -15.102 1.00 97.38 247 VAL A N 1
ATOM 1850 C CA . VAL A 1 247 ? 11.552 1.162 -14.265 1.00 97.38 247 VAL A CA 1
ATOM 1851 C C . VAL A 1 247 ? 10.991 1.148 -12.853 1.00 97.38 247 VAL A C 1
ATOM 1853 O O . VAL A 1 247 ? 9.780 1.160 -12.661 1.00 97.38 247 VAL A O 1
ATOM 1856 N N . ILE A 1 248 ? 11.884 1.151 -11.870 1.00 97.69 248 ILE A N 1
ATOM 1857 C CA . ILE A 1 248 ? 11.588 1.332 -10.454 1.00 97.69 248 ILE A CA 1
ATOM 1858 C C . ILE A 1 248 ? 12.495 2.451 -9.954 1.00 97.69 248 ILE A C 1
ATOM 1860 O O . ILE A 1 248 ? 13.683 2.224 -9.778 1.00 97.69 248 ILE A O 1
ATOM 1864 N N . ILE A 1 249 ? 11.970 3.654 -9.743 1.00 96.06 249 ILE A N 1
ATOM 1865 C CA . ILE A 1 249 ? 12.772 4.808 -9.314 1.00 96.06 249 ILE A CA 1
ATOM 1866 C C . ILE A 1 249 ? 12.154 5.435 -8.078 1.00 96.06 249 ILE A C 1
ATOM 1868 O O . ILE A 1 249 ? 10.971 5.769 -8.072 1.00 96.06 249 ILE A O 1
ATOM 1872 N N . ASN A 1 250 ? 12.976 5.629 -7.055 1.00 94.19 250 ASN A N 1
ATOM 1873 C CA . ASN A 1 250 ? 12.662 6.410 -5.878 1.00 94.19 250 ASN A CA 1
ATOM 1874 C C . ASN A 1 250 ? 13.450 7.721 -5.897 1.00 94.19 250 ASN A C 1
ATOM 1876 O O . ASN A 1 250 ? 14.678 7.731 -5.929 1.00 94.19 250 ASN A O 1
ATOM 1880 N N . ILE A 1 251 ? 12.714 8.822 -5.839 1.00 91.81 251 ILE A N 1
ATOM 1881 C CA . ILE A 1 251 ? 13.236 10.175 -5.716 1.00 91.81 251 ILE A CA 1
ATOM 1882 C C . ILE A 1 251 ? 13.086 10.580 -4.250 1.00 91.81 251 ILE A C 1
ATOM 1884 O O . ILE A 1 251 ? 11.972 10.651 -3.730 1.00 91.81 251 ILE A O 1
ATOM 1888 N N . SER A 1 252 ? 14.199 10.826 -3.579 1.00 88.38 252 SER A N 1
ATOM 1889 C CA . SER A 1 252 ? 14.243 11.328 -2.211 1.00 88.38 252 SER A CA 1
ATOM 1890 C C . SER A 1 252 ? 14.578 12.814 -2.230 1.00 88.38 252 SER A C 1
ATOM 1892 O O . SER A 1 252 ? 15.565 13.206 -2.846 1.00 88.38 252 SER A O 1
ATOM 1894 N N . LEU A 1 253 ? 13.767 13.627 -1.559 1.00 86.12 253 LEU A N 1
ATOM 1895 C CA . LEU A 1 253 ? 13.981 15.068 -1.401 1.00 86.12 253 LEU A CA 1
ATOM 1896 C C . LEU A 1 253 ? 13.487 15.535 -0.025 1.00 86.12 253 LEU A C 1
ATOM 1898 O O . LEU A 1 253 ? 12.651 14.841 0.575 1.00 86.12 253 LEU A O 1
ATOM 1902 N N . PRO A 1 254 ? 13.959 16.690 0.480 1.00 80.81 254 PRO A N 1
ATOM 1903 C CA . PRO A 1 254 ? 13.470 17.260 1.726 1.00 80.81 254 PRO A CA 1
ATOM 1904 C C . PRO A 1 254 ? 11.944 17.384 1.712 1.00 80.81 254 PRO A C 1
ATOM 1906 O O . PRO A 1 254 ? 11.373 17.831 0.714 1.00 80.81 254 PRO A O 1
ATOM 1909 N N . PRO A 1 255 ? 11.254 16.986 2.794 1.00 74.00 255 PRO A N 1
ATOM 1910 C CA . PRO A 1 255 ? 9.806 17.105 2.882 1.00 74.00 255 PRO A CA 1
ATOM 1911 C C . PRO A 1 255 ? 9.270 18.523 2.639 1.00 74.00 255 PRO A C 1
ATOM 1913 O O . PRO A 1 255 ? 8.158 18.640 2.127 1.00 74.00 255 PRO A O 1
ATOM 1916 N N . GLU A 1 256 ? 10.040 19.576 2.952 1.00 71.31 256 GLU A N 1
ATOM 1917 C CA . GLU A 1 256 ? 9.611 20.965 2.731 1.00 71.31 256 GLU A CA 1
ATOM 1918 C C . GLU A 1 256 ? 9.491 21.329 1.245 1.00 71.31 256 GLU A C 1
ATOM 1920 O O . GLU A 1 256 ? 8.757 22.251 0.891 1.00 71.31 256 GLU A O 1
ATOM 1925 N N . GLU A 1 257 ? 10.189 20.599 0.375 1.00 67.19 257 GLU A N 1
ATOM 1926 C CA . GLU A 1 257 ? 10.162 20.774 -1.079 1.00 67.19 257 GLU A CA 1
ATOM 1927 C C . GLU A 1 257 ? 9.046 19.941 -1.746 1.00 67.19 257 GLU A C 1
ATOM 1929 O O . GLU A 1 257 ? 8.921 19.948 -2.968 1.00 67.19 257 GLU A O 1
ATOM 1934 N N . MET A 1 258 ? 8.221 19.225 -0.967 1.00 66.56 258 MET A N 1
ATOM 1935 C CA . MET A 1 258 ? 7.198 18.301 -1.467 1.00 66.56 258 MET A CA 1
ATOM 1936 C C . MET A 1 258 ? 5.772 18.747 -1.094 1.00 66.56 258 MET A C 1
ATOM 1938 O O . MET A 1 258 ? 5.332 18.565 0.044 1.00 66.56 258 MET A O 1
ATOM 1942 N N . ASP A 1 259 ? 4.974 19.208 -2.066 1.00 64.94 259 ASP A N 1
ATOM 1943 C CA . ASP A 1 259 ? 3.540 19.459 -1.836 1.00 64.94 259 ASP A CA 1
ATOM 1944 C C . ASP A 1 259 ? 2.701 18.184 -2.053 1.00 64.94 259 ASP A C 1
ATOM 1946 O O . ASP A 1 259 ? 2.286 17.831 -3.160 1.00 64.94 259 ASP A O 1
ATOM 1950 N N . VAL A 1 260 ? 2.429 17.470 -0.958 1.00 60.22 260 VAL A N 1
ATOM 1951 C CA . VAL A 1 260 ? 1.580 16.260 -0.930 1.00 60.22 260 VAL A CA 1
ATOM 1952 C C . VAL A 1 260 ? 0.081 16.539 -0.775 1.00 60.22 260 VAL A C 1
ATOM 1954 O O . VAL A 1 260 ? -0.710 15.589 -0.714 1.00 60.22 260 VAL A O 1
ATOM 1957 N N . ASN A 1 261 ? -0.353 17.798 -0.672 1.00 55.62 261 ASN A N 1
ATOM 1958 C CA . ASN A 1 261 ? -1.743 18.121 -0.339 1.00 55.62 261 ASN A CA 1
ATOM 1959 C C . ASN A 1 261 ? -2.680 18.229 -1.562 1.00 55.62 261 ASN A C 1
ATOM 1961 O O . ASN A 1 261 ? -3.859 18.541 -1.405 1.00 55.62 261 ASN A O 1
ATOM 1965 N N . ILE A 1 262 ? -2.200 17.924 -2.770 1.00 50.56 262 ILE A N 1
ATOM 1966 C CA . ILE A 1 262 ? -2.911 18.228 -4.025 1.00 50.56 262 ILE A CA 1
ATOM 1967 C C . ILE A 1 262 ? -4.025 17.211 -4.370 1.00 50.56 262 ILE A C 1
ATOM 1969 O O . ILE A 1 262 ? -5.009 17.588 -5.004 1.00 50.56 262 ILE A O 1
ATOM 1973 N N . HIS A 1 263 ? -3.958 15.947 -3.917 1.00 43.44 263 HIS A N 1
ATOM 1974 C CA . HIS A 1 263 ? -4.998 14.943 -4.219 1.00 43.44 263 HIS A CA 1
ATOM 1975 C C . HIS A 1 263 ? -5.413 14.102 -2.991 1.00 43.44 263 HIS A C 1
ATOM 1977 O O . HIS A 1 263 ? -4.547 13.674 -2.221 1.00 43.44 263 HIS A O 1
ATOM 1983 N N . PRO A 1 264 ? -6.711 13.770 -2.800 1.00 43.09 264 PRO A N 1
ATOM 1984 C CA . PRO A 1 264 ? -7.187 12.966 -1.664 1.00 43.09 264 PRO A CA 1
ATOM 1985 C C . PRO A 1 264 ? -6.534 11.574 -1.547 1.00 43.09 264 PRO A C 1
ATOM 1987 O O . PRO A 1 264 ? -6.407 11.058 -0.438 1.00 43.09 264 PRO A O 1
ATOM 1990 N N . THR A 1 265 ? -6.049 10.993 -2.654 1.00 46.84 265 THR A N 1
ATOM 1991 C CA . THR A 1 265 ? -5.275 9.727 -2.670 1.00 46.84 265 THR A CA 1
ATOM 1992 C C . THR A 1 265 ? -3.750 9.907 -2.710 1.00 46.84 265 THR A C 1
ATOM 1994 O O . THR A 1 265 ? -3.037 8.909 -2.688 1.00 46.84 265 THR A O 1
ATOM 1997 N N . LYS A 1 266 ? -3.241 11.151 -2.746 1.00 51.62 266 LYS A N 1
ATOM 1998 C CA . LYS A 1 266 ? -1.805 11.510 -2.814 1.00 51.62 266 LYS A CA 1
ATOM 1999 C C . LYS A 1 266 ? -1.028 10.917 -4.003 1.00 51.62 266 LYS A C 1
ATOM 2001 O O . LYS A 1 266 ? 0.181 10.735 -3.915 1.00 51.62 266 LYS A O 1
ATOM 2006 N N . ALA A 1 267 ? -1.718 10.603 -5.099 1.00 48.16 267 ALA A N 1
ATOM 2007 C CA . ALA A 1 267 ? -1.116 10.012 -6.297 1.00 48.16 267 ALA A CA 1
ATOM 2008 C C . ALA A 1 267 ? -0.379 11.030 -7.191 1.00 48.16 267 ALA A C 1
ATOM 2010 O O . ALA A 1 267 ? 0.274 10.626 -8.146 1.00 48.16 267 ALA A O 1
ATOM 2011 N N . GLU A 1 268 ? -0.464 12.326 -6.892 1.00 41.97 268 GLU A N 1
ATOM 2012 C CA . GLU A 1 268 ? 0.190 13.401 -7.641 1.00 41.97 268 GLU A CA 1
ATOM 2013 C C . GLU A 1 268 ? 0.992 14.270 -6.666 1.00 41.97 268 GLU A C 1
ATOM 2015 O O . GLU A 1 268 ? 0.483 14.638 -5.606 1.00 41.97 268 GLU A O 1
ATOM 2020 N N . VAL A 1 269 ? 2.246 14.556 -7.021 1.00 47.28 269 VAL A N 1
ATOM 2021 C CA . VAL A 1 269 ? 3.181 15.433 -6.300 1.00 47.28 269 VAL A CA 1
ATOM 2022 C C . VAL A 1 269 ? 3.735 16.416 -7.332 1.00 47.28 269 VAL A C 1
ATOM 2024 O O . VAL A 1 269 ? 4.032 15.999 -8.459 1.00 47.28 269 VAL A O 1
ATOM 2027 N N . LYS A 1 270 ? 3.814 17.700 -6.978 1.00 47.56 270 LYS A N 1
ATOM 2028 C CA . LYS A 1 270 ? 4.506 18.732 -7.758 1.00 47.56 270 LYS A CA 1
ATOM 2029 C C . LYS A 1 270 ? 5.790 19.134 -7.063 1.00 47.56 270 LYS A C 1
ATOM 2031 O O . LYS A 1 270 ? 5.766 19.155 -5.814 1.00 47.56 270 LYS A O 1
#